Protein AF-A0AAN6GN16-F1 (afdb_monomer)

Nearest PDB structures (foldseek):
  5z33-assembly1_A  TM=4.232E-01  e=1.765E-01  Pyricularia oryzae P131
  1wzy-assembly1_A  TM=3.466E-01  e=5.378E-01  Homo sapiens
  7enc-assembly1_8  TM=4.314E-01  e=5.293E+00  Homo sapiens

pLDDT: mean 76.96, std 19.88, range [37.34, 97.12]

Structure (mmCIF, N/CA/C/O backbone):
data_AF-A0AAN6GN16-F1
#
_entry.id   AF-A0AAN6GN16-F1
#
loop_
_atom_site.group_PDB
_atom_site.id
_atom_site.type_symbol
_atom_site.label_atom_id
_atom_site.label_alt_id
_atom_site.label_comp_id
_atom_site.label_asym_id
_atom_site.label_entity_id
_atom_site.label_seq_id
_atom_site.pdbx_PDB_ins_code
_atom_site.Cartn_x
_atom_site.Cartn_y
_atom_site.Cartn_z
_atom_site.occupancy
_atom_site.B_iso_or_equiv
_atom_site.auth_seq_id
_atom_site.auth_comp_id
_atom_site.auth_asym_id
_atom_site.auth_atom_id
_atom_site.pdbx_PDB_model_num
ATOM 1 N N . MET A 1 1 ? -6.333 -16.052 1.630 1.00 47.53 1 MET A N 1
ATOM 2 C CA . MET A 1 1 ? -6.407 -15.641 0.209 1.00 47.53 1 MET A CA 1
ATOM 3 C C . MET A 1 1 ? -5.029 -15.384 -0.419 1.00 47.53 1 MET A C 1
ATOM 5 O O . MET A 1 1 ? -4.987 -15.101 -1.602 1.00 47.53 1 MET A O 1
ATOM 9 N N . GLN A 1 2 ? -3.907 -15.621 0.281 1.00 47.09 2 GLN A N 1
ATOM 10 C CA . GLN A 1 2 ? -2.564 -15.659 -0.321 1.00 47.09 2 GLN A CA 1
ATOM 11 C C . GLN A 1 2 ? -1.929 -17.050 -0.257 1.00 47.09 2 GLN A C 1
ATOM 13 O O . GLN A 1 2 ? -0.863 -17.275 0.298 1.00 47.09 2 GLN A O 1
ATOM 18 N N . THR A 1 3 ? -2.620 -18.015 -0.846 1.00 45.91 3 THR A N 1
ATOM 19 C CA . THR A 1 3 ? -1.990 -19.269 -1.282 1.00 45.91 3 THR A CA 1
ATOM 20 C C . THR A 1 3 ? -2.125 -19.463 -2.794 1.00 45.91 3 THR A C 1
ATOM 22 O O . THR A 1 3 ? -1.677 -20.473 -3.325 1.00 45.91 3 THR A O 1
ATOM 25 N N . LYS A 1 4 ? -2.715 -18.478 -3.498 1.00 53.09 4 LYS A N 1
ATOM 26 C CA . LYS A 1 4 ? -2.855 -18.399 -4.960 1.00 53.09 4 LYS A CA 1
ATOM 27 C C . LYS A 1 4 ? -2.989 -16.932 -5.401 1.00 53.09 4 LYS A C 1
ATOM 29 O O . LYS A 1 4 ? -4.113 -16.474 -5.532 1.00 53.09 4 LYS A O 1
ATOM 34 N N . GLY A 1 5 ? -1.870 -16.214 -5.534 1.00 60.88 5 GLY A N 1
ATOM 35 C CA . GLY A 1 5 ? -1.657 -14.965 -6.304 1.00 60.88 5 GLY A CA 1
ATOM 36 C C . GLY A 1 5 ? -2.834 -14.041 -6.680 1.00 60.88 5 GLY A C 1
ATOM 37 O O . GLY A 1 5 ? -2.850 -13.543 -7.799 1.00 60.88 5 GLY A O 1
ATOM 38 N N . PHE A 1 6 ? -3.823 -13.815 -5.813 1.00 73.19 6 PHE A N 1
ATOM 39 C CA . PHE A 1 6 ? -4.972 -12.969 -6.128 1.00 73.19 6 PHE A CA 1
ATOM 40 C C . PHE A 1 6 ? -4.683 -11.531 -5.696 1.00 73.19 6 PHE A C 1
ATOM 42 O O . PHE A 1 6 ? -4.527 -11.264 -4.505 1.00 73.19 6 PHE A O 1
ATOM 49 N N . ILE A 1 7 ? -4.625 -10.626 -6.670 1.00 85.81 7 ILE A N 1
ATOM 50 C CA . ILE A 1 7 ? -4.477 -9.181 -6.479 1.00 85.81 7 ILE A CA 1
ATOM 51 C C . ILE A 1 7 ? -5.831 -8.536 -6.738 1.00 85.81 7 ILE A C 1
ATOM 53 O O . ILE A 1 7 ? -6.519 -8.897 -7.692 1.00 85.81 7 ILE A O 1
ATOM 57 N N . HIS A 1 8 ? -6.219 -7.598 -5.879 1.00 90.44 8 HIS A N 1
ATOM 58 C CA . HIS A 1 8 ? -7.430 -6.814 -6.038 1.00 90.44 8 HIS A CA 1
ATOM 59 C C . HIS A 1 8 ? -7.076 -5.513 -6.777 1.00 90.44 8 HIS A C 1
ATOM 61 O O . HIS A 1 8 ? -6.600 -4.566 -6.143 1.00 90.44 8 HIS A O 1
ATOM 67 N N . PRO A 1 9 ? -7.306 -5.432 -8.103 1.00 88.56 9 PRO A N 1
ATOM 68 C CA . PRO A 1 9 ? -6.798 -4.342 -8.943 1.00 88.56 9 PRO A CA 1
ATOM 69 C C . PRO A 1 9 ? -7.393 -2.969 -8.604 1.00 88.56 9 PRO A C 1
ATOM 71 O O . PRO A 1 9 ? -6.875 -1.949 -9.047 1.00 88.56 9 PRO A O 1
ATOM 74 N N . ASP A 1 10 ? -8.491 -2.952 -7.847 1.00 89.56 10 ASP A N 1
ATOM 75 C CA . ASP A 1 10 ? -9.259 -1.755 -7.505 1.00 89.56 10 ASP A CA 1
ATOM 76 C C . ASP A 1 10 ? -9.576 -1.695 -6.005 1.00 89.56 10 ASP A C 1
ATOM 78 O O . ASP A 1 10 ? -10.714 -1.491 -5.588 1.00 89.56 10 ASP A O 1
ATOM 82 N N . LEU A 1 11 ? -8.602 -2.017 -5.148 1.00 90.44 11 LEU A N 1
ATOM 83 C CA . LEU A 1 11 ? -8.840 -1.984 -3.705 1.00 90.44 11 LEU A CA 1
ATOM 84 C C . LEU A 1 11 ? -8.978 -0.530 -3.240 1.00 90.44 11 LEU A C 1
ATOM 86 O O . LEU A 1 11 ? -8.008 0.214 -3.193 1.00 90.44 11 LEU A O 1
ATOM 90 N N . HIS A 1 12 ? -10.180 -0.121 -2.852 1.00 89.38 12 HIS A N 1
ATOM 91 C CA . HIS A 1 12 ? -10.427 1.215 -2.315 1.00 89.38 12 HIS A CA 1
ATOM 92 C C . HIS A 1 12 ? -11.590 1.207 -1.321 1.00 89.38 12 HIS A C 1
ATOM 94 O O . HIS A 1 12 ? -12.352 0.245 -1.252 1.00 89.38 12 HIS A O 1
ATOM 100 N N . SER A 1 13 ? -11.782 2.300 -0.577 1.00 87.81 13 SER A N 1
ATOM 101 C CA . SER A 1 13 ? -12.808 2.387 0.480 1.00 87.81 13 SER A CA 1
ATOM 102 C C . SER A 1 13 ? -14.243 2.069 0.020 1.00 87.81 13 SER A C 1
ATOM 104 O O . SER A 1 13 ? -14.980 1.437 0.769 1.00 87.81 13 SER A O 1
ATOM 106 N N . ASN A 1 14 ? -14.631 2.403 -1.220 1.00 89.19 14 ASN A N 1
ATOM 107 C CA . ASN A 1 14 ? -15.960 2.041 -1.751 1.00 89.19 14 ASN A CA 1
ATOM 108 C C . ASN A 1 14 ? -16.123 0.536 -2.062 1.00 89.19 14 ASN A C 1
ATOM 110 O O . ASN A 1 14 ? -17.249 0.069 -2.198 1.00 89.19 14 ASN A O 1
ATOM 114 N N . ASN A 1 15 ? -15.018 -0.215 -2.134 1.00 92.69 15 ASN A N 1
ATOM 115 C CA . ASN A 1 15 ? -14.994 -1.667 -2.342 1.00 92.69 15 ASN A CA 1
ATOM 116 C C . ASN A 1 15 ? -14.844 -2.415 -1.008 1.00 92.69 15 ASN A C 1
ATOM 118 O O . ASN A 1 15 ? -14.453 -3.582 -0.960 1.00 92.69 15 ASN A O 1
ATOM 122 N N . LEU A 1 16 ? -15.179 -1.736 0.092 1.00 92.50 16 LEU A N 1
ATOM 123 C CA . LEU A 1 16 ? -15.267 -2.302 1.424 1.00 92.50 16 LEU A CA 1
ATOM 124 C C . LEU A 1 16 ? -16.704 -2.233 1.937 1.00 92.50 16 LEU A C 1
ATOM 126 O O . LEU A 1 16 ? -17.354 -1.190 1.902 1.00 92.50 16 LEU A O 1
ATOM 130 N N . LEU A 1 17 ? -17.175 -3.343 2.493 1.00 93.12 17 LEU A N 1
ATOM 131 C CA . LEU A 1 17 ? -18.481 -3.448 3.122 1.00 93.12 17 LEU A CA 1
ATOM 132 C C . LEU A 1 17 ? -18.327 -3.807 4.601 1.00 93.12 17 LEU A C 1
ATOM 134 O O . LEU A 1 17 ? -17.798 -4.865 4.947 1.00 93.12 17 LEU A O 1
ATOM 138 N N . PHE A 1 18 ? -18.844 -2.950 5.480 1.00 91.62 18 PHE A N 1
ATOM 139 C CA . PHE A 1 18 ? -18.989 -3.275 6.896 1.00 91.62 18 PHE A CA 1
ATOM 140 C C . PHE A 1 18 ? -20.229 -4.144 7.100 1.00 91.62 18 PHE A C 1
ATOM 142 O O . PHE A 1 18 ? -21.363 -3.694 6.937 1.00 91.62 18 PHE A O 1
ATOM 149 N N . VAL A 1 19 ? -20.011 -5.396 7.486 1.00 93.50 19 VAL A N 1
ATOM 150 C CA . VAL A 1 19 ? -21.070 -6.363 7.773 1.00 93.50 19 VAL A CA 1
ATOM 151 C C . VAL A 1 19 ? -21.136 -6.601 9.273 1.00 93.50 19 VAL A C 1
ATOM 153 O O . VAL A 1 19 ? -20.122 -6.823 9.941 1.00 93.50 19 VAL A O 1
ATOM 156 N N . ARG A 1 20 ? -22.353 -6.587 9.815 1.00 91.75 20 ARG A N 1
ATOM 157 C CA . ARG A 1 20 ? -22.616 -6.956 11.203 1.00 91.75 20 ARG A CA 1
ATOM 158 C C . ARG A 1 20 ? -23.290 -8.318 11.252 1.00 91.75 20 ARG A C 1
ATOM 160 O O . ARG A 1 20 ? -24.356 -8.504 10.678 1.00 91.75 20 ARG A O 1
ATOM 167 N N . ASP A 1 21 ? -22.675 -9.237 11.983 1.00 88.50 21 ASP A N 1
ATOM 168 C CA . ASP A 1 21 ? -23.178 -10.585 12.233 1.00 88.50 21 ASP A CA 1
ATOM 169 C C . ASP A 1 21 ? -23.285 -10.783 13.753 1.00 88.50 21 ASP A C 1
ATOM 171 O O . ASP A 1 21 ? -22.314 -11.093 14.454 1.00 88.50 21 ASP A O 1
ATOM 175 N N . GLY A 1 22 ? -24.457 -10.440 14.296 1.00 90.12 22 GLY A N 1
ATOM 176 C CA . GLY A 1 22 ? -24.699 -10.356 15.736 1.00 90.12 22 GLY A CA 1
ATOM 177 C C . GLY A 1 22 ? -23.826 -9.297 16.429 1.00 90.12 22 GLY A C 1
ATOM 178 O O . GLY A 1 22 ? -23.969 -8.089 16.195 1.00 90.12 22 GLY A O 1
ATOM 179 N N . LYS A 1 23 ? -22.934 -9.753 17.321 1.00 88.56 23 LYS A N 1
ATOM 180 C CA . LYS A 1 23 ? -21.934 -8.908 18.005 1.00 88.56 23 LYS A CA 1
ATOM 181 C C . LYS A 1 23 ? -20.646 -8.725 17.195 1.00 88.56 23 LYS A C 1
ATOM 183 O O . LYS A 1 23 ? -19.867 -7.832 17.509 1.00 88.56 23 LYS A O 1
ATOM 188 N N . LYS A 1 24 ? -20.416 -9.538 16.160 1.00 86.19 24 LYS A N 1
ATOM 189 C CA . LYS A 1 24 ? -19.201 -9.467 15.346 1.00 86.19 24 LYS A CA 1
ATOM 190 C C . LYS A 1 24 ? -19.357 -8.384 14.282 1.00 86.19 24 LYS A C 1
ATOM 192 O O . LYS A 1 24 ? -20.362 -8.344 13.570 1.00 86.19 24 LYS A O 1
ATOM 197 N N . ARG A 1 25 ? -18.352 -7.520 14.165 1.00 88.88 25 ARG A N 1
ATOM 198 C CA . ARG A 1 25 ? -18.195 -6.582 13.048 1.00 88.88 25 ARG A CA 1
ATOM 199 C C . ARG A 1 25 ? -17.154 -7.168 12.103 1.00 88.88 25 ARG A C 1
ATOM 201 O O . ARG A 1 25 ? -16.123 -7.649 12.562 1.00 88.88 25 ARG A O 1
ATOM 208 N N . ARG A 1 26 ? -17.447 -7.188 10.807 1.00 90.75 26 ARG A N 1
ATOM 209 C CA . ARG A 1 26 ? -16.546 -7.689 9.767 1.00 90.75 26 ARG A CA 1
ATOM 210 C C . ARG A 1 26 ? -16.403 -6.635 8.685 1.00 90.75 26 ARG A C 1
ATOM 212 O O . ARG A 1 26 ? -17.383 -5.985 8.331 1.00 90.75 26 ARG A O 1
ATOM 219 N N . LEU A 1 27 ? -15.197 -6.514 8.153 1.00 90.81 27 LEU A N 1
ATOM 220 C CA . LEU A 1 27 ? -14.927 -5.771 6.934 1.00 90.81 27 LEU A CA 1
ATOM 221 C C . LEU A 1 27 ? -14.785 -6.784 5.797 1.00 90.81 27 LEU A C 1
ATOM 223 O O . LEU A 1 27 ? -14.012 -7.735 5.917 1.00 90.81 27 LEU A O 1
ATOM 227 N N . VAL A 1 28 ? -15.568 -6.626 4.736 1.00 93.12 28 VAL A N 1
ATOM 228 C CA . VAL A 1 28 ? -15.589 -7.532 3.583 1.00 93.12 28 VAL A CA 1
ATOM 229 C C . VAL A 1 28 ? -15.150 -6.760 2.348 1.00 93.12 28 VAL A C 1
ATOM 231 O O . VAL A 1 28 ? -15.698 -5.699 2.068 1.00 93.12 28 VAL A O 1
ATOM 234 N N . ILE A 1 29 ? -14.177 -7.298 1.614 1.00 92.50 29 ILE A N 1
ATOM 235 C CA . ILE A 1 29 ? -13.773 -6.765 0.309 1.00 92.50 29 ILE A CA 1
ATOM 236 C C . ILE A 1 29 ? -14.784 -7.253 -0.733 1.00 92.50 29 ILE A C 1
ATOM 238 O O . ILE A 1 29 ? -15.097 -8.446 -0.783 1.00 92.50 29 ILE A O 1
ATOM 242 N N . ILE A 1 30 ? -15.312 -6.331 -1.532 1.00 94.06 30 ILE A N 1
ATOM 243 C CA . ILE A 1 30 ? -16.282 -6.586 -2.604 1.00 94.06 30 ILE A CA 1
ATOM 244 C C . ILE A 1 30 ? -15.724 -6.107 -3.948 1.00 94.06 30 ILE A C 1
ATOM 246 O O . ILE A 1 30 ? -14.681 -5.472 -3.983 1.00 94.06 30 ILE A O 1
ATOM 250 N N . ASP A 1 31 ? -16.433 -6.408 -5.037 1.00 91.19 31 ASP A N 1
ATOM 251 C CA . ASP A 1 31 ? -16.042 -6.024 -6.403 1.00 91.19 31 ASP A CA 1
ATOM 252 C C . ASP A 1 31 ? -14.664 -6.554 -6.838 1.00 91.19 31 ASP A C 1
ATOM 254 O O . ASP A 1 31 ? -13.803 -5.860 -7.369 1.00 91.19 31 ASP A O 1
ATOM 258 N N . ALA A 1 32 ? -14.475 -7.858 -6.638 1.00 87.31 32 ALA A N 1
ATOM 259 C CA . ALA A 1 32 ? -13.275 -8.585 -7.039 1.00 87.31 32 ALA A CA 1
ATOM 260 C C . ALA A 1 32 ? -13.243 -8.910 -8.552 1.00 87.31 32 ALA A C 1
ATOM 262 O O . ALA A 1 32 ? -12.636 -9.905 -8.962 1.00 87.31 32 ALA A O 1
ATOM 263 N N . ALA A 1 33 ? -13.953 -8.134 -9.380 1.00 84.25 33 ALA A N 1
ATOM 264 C CA . ALA A 1 33 ? -13.984 -8.340 -10.821 1.00 84.25 33 ALA A CA 1
ATOM 265 C C . ALA A 1 33 ? -12.588 -8.069 -11.417 1.00 84.25 33 ALA A C 1
ATOM 267 O O . ALA A 1 33 ? -11.956 -7.066 -11.075 1.00 84.25 33 ALA A O 1
ATOM 268 N N . PRO A 1 34 ? -12.079 -8.931 -12.317 1.00 74.94 34 PRO A N 1
ATOM 269 C CA . PRO A 1 34 ? -10.819 -8.662 -12.991 1.00 74.94 34 PRO A CA 1
ATOM 270 C C . PRO A 1 34 ? -10.921 -7.359 -13.788 1.00 74.94 34 PRO A C 1
ATOM 272 O O . PRO A 1 34 ? -11.820 -7.205 -14.615 1.00 74.94 34 PRO A O 1
ATOM 275 N N . ARG A 1 35 ? -9.977 -6.441 -13.578 1.00 77.12 35 ARG A N 1
ATOM 276 C CA . ARG A 1 35 ? -9.703 -5.363 -14.530 1.00 77.12 35 ARG A CA 1
ATOM 277 C C . ARG A 1 35 ? -8.613 -5.832 -15.482 1.00 77.12 35 ARG A C 1
ATOM 279 O O . ARG A 1 35 ? -7.666 -6.488 -15.052 1.00 77.12 35 ARG A O 1
ATOM 286 N N . GLU A 1 36 ? -8.760 -5.529 -16.768 1.00 78.06 36 GLU A N 1
ATOM 287 C CA . GLU A 1 36 ? -7.798 -5.897 -17.814 1.00 78.06 36 GLU A CA 1
ATOM 288 C C . GLU A 1 36 ? -6.456 -5.179 -17.592 1.00 78.06 36 GLU A C 1
ATOM 290 O O . GLU A 1 36 ? -6.222 -4.096 -18.119 1.00 78.06 36 GLU A O 1
ATOM 295 N N . GLY A 1 37 ? -5.597 -5.731 -16.732 1.00 70.69 37 GLY A N 1
ATOM 296 C CA . GLY A 1 37 ? -4.244 -5.230 -16.455 1.00 70.69 37 GLY A CA 1
ATOM 297 C C . GLY A 1 37 ? -4.148 -3.925 -15.669 1.00 70.69 37 GLY A C 1
ATOM 298 O O . GLY A 1 37 ? -3.079 -3.620 -15.138 1.00 70.69 37 GLY A O 1
ATOM 299 N N . ALA A 1 38 ? -5.244 -3.170 -15.582 1.00 82.50 38 ALA A N 1
ATOM 300 C CA . ALA A 1 38 ? -5.282 -1.878 -14.924 1.00 82.50 38 ALA A CA 1
ATOM 301 C C . ALA A 1 38 ? -5.277 -2.022 -13.399 1.00 82.50 38 ALA A C 1
ATOM 303 O O . ALA A 1 38 ? -6.148 -2.673 -12.821 1.00 82.50 38 ALA A O 1
ATOM 304 N N . TYR A 1 39 ? -4.317 -1.361 -12.761 1.00 86.62 39 TYR A N 1
ATOM 305 C CA . TYR A 1 39 ? -4.251 -1.167 -11.318 1.00 86.62 39 TYR A CA 1
ATOM 306 C C . TYR A 1 39 ? -4.686 0.255 -10.989 1.00 86.62 39 TYR A C 1
ATOM 308 O O . TYR A 1 39 ? -4.114 1.188 -11.539 1.00 86.62 39 TYR A O 1
ATOM 316 N N . SER A 1 40 ? -5.617 0.436 -10.054 1.00 83.25 40 SER A N 1
ATOM 317 C CA . SER A 1 40 ? -6.037 1.760 -9.604 1.00 83.25 40 SER A CA 1
ATOM 318 C C . SER A 1 40 ? -5.961 1.894 -8.089 1.00 83.25 40 SER A C 1
ATOM 320 O O . SER A 1 40 ? -6.468 1.055 -7.347 1.00 83.25 40 SER A O 1
ATOM 322 N N . ASN A 1 41 ? -5.378 3.001 -7.630 1.00 82.81 41 ASN A N 1
ATOM 323 C CA . ASN A 1 41 ? -5.470 3.444 -6.244 1.00 82.81 41 ASN A CA 1
ATOM 324 C C . ASN A 1 41 ? -6.442 4.626 -6.146 1.00 82.81 41 ASN A C 1
ATOM 326 O O . ASN A 1 41 ? -6.037 5.741 -5.850 1.00 82.81 41 ASN A O 1
ATOM 330 N N . VAL A 1 42 ? -7.737 4.407 -6.394 1.00 80.12 42 VAL A N 1
ATOM 331 C CA . VAL A 1 42 ? -8.757 5.484 -6.395 1.00 80.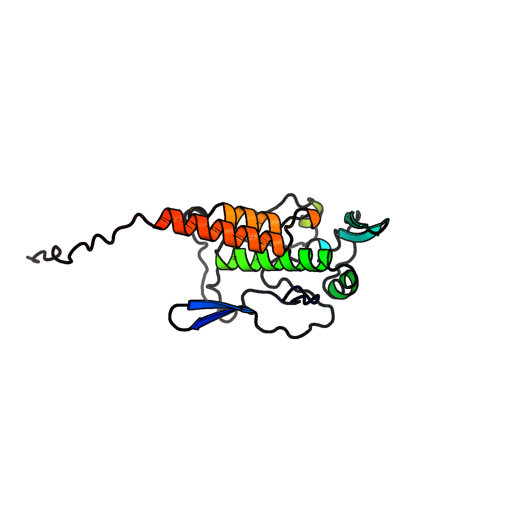12 42 VAL A CA 1
ATOM 332 C C . VAL A 1 42 ? -8.783 6.284 -5.080 1.00 80.12 42 VAL A C 1
ATOM 334 O O . VAL A 1 42 ? -9.193 7.442 -5.057 1.00 80.12 42 VAL A O 1
ATOM 337 N N . SER A 1 43 ? -8.358 5.678 -3.965 1.00 71.69 43 SER A N 1
ATOM 338 C CA . SER A 1 43 ? -8.302 6.342 -2.653 1.00 71.69 43 SER A CA 1
ATOM 339 C C . SER A 1 43 ? -7.014 7.134 -2.392 1.00 71.69 43 SER A C 1
ATOM 341 O O . SER A 1 43 ? -6.915 7.736 -1.324 1.00 71.69 43 SER A O 1
ATOM 343 N N . GLY A 1 44 ? -6.054 7.158 -3.321 1.00 83.12 44 GLY A N 1
ATOM 344 C CA . GLY A 1 44 ? -4.751 7.789 -3.127 1.00 83.12 44 GLY A CA 1
ATOM 345 C C . GLY A 1 44 ? -4.017 8.120 -4.437 1.00 83.12 44 GLY A C 1
ATOM 346 O O . GLY A 1 44 ? -4.621 8.155 -5.505 1.00 83.12 44 GLY A O 1
ATOM 347 N N . PRO A 1 45 ? -2.710 8.416 -4.370 1.00 86.00 45 PRO A N 1
ATOM 348 C CA . PRO A 1 45 ? -1.874 8.629 -5.540 1.00 86.00 45 PRO A CA 1
ATOM 349 C C . PRO A 1 45 ? -1.553 7.316 -6.257 1.00 86.00 45 PRO A C 1
ATOM 351 O O . PRO A 1 45 ? -1.633 6.227 -5.678 1.00 86.00 45 PRO A O 1
ATOM 354 N N . ASP A 1 46 ? -1.093 7.442 -7.501 1.00 86.69 46 ASP A N 1
ATOM 355 C CA . ASP A 1 46 ? -0.391 6.361 -8.189 1.00 86.69 46 ASP A CA 1
ATOM 356 C C . ASP A 1 46 ? 0.789 5.875 -7.329 1.00 86.69 46 ASP A C 1
ATOM 358 O O . ASP A 1 46 ? 1.475 6.667 -6.673 1.00 86.69 46 ASP A O 1
ATOM 362 N N . SER A 1 47 ? 1.043 4.565 -7.331 1.00 90.69 47 SER A N 1
ATOM 363 C CA . SER A 1 47 ? 2.217 4.036 -6.645 1.00 90.69 47 SER A CA 1
ATOM 364 C C . SER A 1 47 ? 3.496 4.465 -7.385 1.00 90.69 47 SER A C 1
ATOM 366 O O . SER A 1 47 ? 3.469 4.732 -8.593 1.00 90.69 47 SER A O 1
ATOM 368 N N . PRO A 1 48 ? 4.652 4.507 -6.709 1.00 90.81 48 PRO A N 1
ATOM 369 C CA . PRO A 1 48 ? 5.940 4.742 -7.361 1.00 90.81 48 PRO A CA 1
ATOM 370 C C . PRO A 1 48 ? 6.206 3.807 -8.559 1.00 90.81 48 PRO A C 1
ATOM 372 O O . PRO A 1 48 ? 6.757 4.227 -9.579 1.00 90.81 48 PRO A O 1
ATOM 375 N N . GLU A 1 49 ? 5.784 2.546 -8.470 1.00 92.81 49 GLU A N 1
ATOM 376 C CA . GLU A 1 49 ? 5.914 1.536 -9.525 1.00 92.81 49 GLU A CA 1
ATOM 377 C C . GLU A 1 49 ? 4.999 1.814 -10.718 1.00 92.81 49 GLU A C 1
ATOM 379 O O . GLU A 1 49 ? 5.464 1.775 -11.860 1.00 92.81 49 GLU A O 1
ATOM 384 N N . THR A 1 50 ? 3.724 2.142 -10.477 1.00 91.38 50 THR A N 1
ATOM 385 C CA . THR A 1 50 ? 2.789 2.502 -11.557 1.00 91.38 50 THR A CA 1
ATOM 386 C C . THR A 1 50 ? 3.190 3.810 -12.213 1.00 91.38 50 THR A C 1
ATOM 388 O O . THR A 1 50 ? 3.059 3.966 -13.422 1.00 91.38 50 THR A O 1
ATOM 391 N N . SER A 1 51 ? 3.765 4.727 -11.443 1.00 89.31 51 SER A N 1
ATOM 392 C CA . SER A 1 51 ? 4.333 5.964 -11.955 1.00 89.31 51 SER A CA 1
ATOM 393 C C . SER A 1 51 ? 5.614 5.742 -12.765 1.00 89.31 51 SER A C 1
ATOM 395 O O . SER A 1 51 ? 5.994 6.638 -13.506 1.00 89.31 51 SER A O 1
ATOM 397 N N . GLY A 1 52 ? 6.257 4.573 -12.704 1.00 88.88 52 GLY A N 1
ATOM 398 C CA . GLY A 1 52 ? 7.450 4.263 -13.500 1.00 88.88 52 GLY A CA 1
ATOM 399 C C . GLY A 1 52 ? 8.781 4.656 -12.847 1.00 88.88 52 GLY A C 1
ATOM 400 O O . GLY A 1 52 ? 9.802 4.682 -13.539 1.00 88.88 52 GLY A O 1
ATOM 401 N N . HIS A 1 53 ? 8.802 4.937 -11.538 1.00 89.25 53 HIS A N 1
ATOM 402 C CA . HIS A 1 53 ? 10.040 5.205 -10.787 1.00 89.25 53 HIS A CA 1
ATOM 403 C C . HIS A 1 53 ? 10.849 3.939 -10.508 1.00 89.25 53 HIS A C 1
ATOM 405 O O . HIS A 1 53 ? 12.067 4.011 -10.351 1.00 89.25 53 HIS A O 1
ATOM 411 N N . TRP A 1 54 ? 10.185 2.784 -10.480 1.00 93.44 54 TRP A N 1
ATOM 412 C CA . TRP A 1 54 ? 10.809 1.507 -10.164 1.00 93.44 54 TRP A CA 1
ATOM 413 C C . TRP A 1 54 ? 10.680 0.511 -11.310 1.00 93.44 54 TRP A C 1
ATOM 415 O O . TRP A 1 54 ? 9.634 0.378 -11.954 1.00 93.44 54 TRP A O 1
ATOM 425 N N . GLN A 1 55 ? 11.768 -0.217 -11.540 1.00 92.19 55 GLN A N 1
ATOM 426 C CA . GLN A 1 55 ? 11.803 -1.422 -12.348 1.00 92.19 55 GLN A CA 1
ATOM 427 C C . GLN A 1 55 ? 11.995 -2.630 -11.443 1.00 92.19 55 GLN A C 1
ATOM 429 O O . GLN A 1 55 ? 12.803 -2.589 -10.517 1.00 92.19 55 GLN A O 1
ATOM 434 N N . VAL A 1 56 ? 11.272 -3.696 -11.767 1.00 92.81 56 VAL A N 1
ATOM 435 C CA . VAL A 1 56 ? 11.372 -4.994 -11.109 1.00 92.81 56 VAL A CA 1
ATOM 436 C C . VAL A 1 56 ? 11.917 -5.990 -12.124 1.00 92.81 56 VAL A C 1
ATOM 438 O O . VAL A 1 56 ? 11.485 -5.985 -13.279 1.00 92.81 56 VAL A O 1
ATOM 441 N N . ALA A 1 57 ? 12.890 -6.794 -11.712 1.00 93.06 57 ALA A N 1
ATOM 442 C CA . ALA A 1 57 ? 13.463 -7.871 -12.510 1.00 93.06 57 ALA A CA 1
ATOM 443 C C . ALA A 1 57 ? 14.034 -8.963 -11.597 1.00 93.06 57 ALA A C 1
ATOM 445 O O . ALA A 1 57 ? 14.355 -8.696 -10.441 1.00 93.06 57 ALA A O 1
ATOM 446 N N . TYR A 1 58 ? 14.218 -10.173 -12.125 1.00 91.25 58 TYR A N 1
ATOM 447 C CA . TYR A 1 58 ? 15.058 -11.180 -11.479 1.00 91.25 58 TYR A CA 1
ATOM 448 C C . TYR A 1 58 ? 16.513 -10.972 -11.905 1.00 91.25 58 TYR A C 1
ATOM 450 O O . TYR A 1 58 ? 16.813 -10.923 -13.098 1.00 91.25 58 TYR A O 1
ATOM 458 N N . VAL A 1 59 ? 17.411 -10.855 -10.931 1.00 91.31 59 VAL A N 1
ATOM 459 C CA . VAL A 1 59 ? 18.865 -10.833 -11.127 1.00 91.31 59 VAL A CA 1
ATOM 460 C C . VAL A 1 59 ? 19.435 -11.948 -10.264 1.00 91.31 59 VAL A C 1
ATOM 462 O O . VAL A 1 59 ? 19.231 -11.942 -9.053 1.00 91.31 59 VAL A O 1
ATOM 465 N N . ASP A 1 60 ? 20.087 -12.927 -10.891 1.00 91.50 60 ASP A N 1
ATOM 466 C CA . ASP A 1 60 ? 20.643 -14.104 -10.209 1.00 91.50 60 ASP A CA 1
ATOM 467 C C . ASP A 1 60 ? 19.618 -14.800 -9.293 1.00 91.50 60 ASP A C 1
ATOM 469 O O . ASP A 1 60 ? 19.863 -15.001 -8.107 1.00 91.50 60 ASP A O 1
ATOM 473 N N . GLU A 1 61 ? 18.428 -15.097 -9.836 1.00 90.25 61 GLU A N 1
ATOM 474 C CA . GLU A 1 61 ? 17.285 -15.723 -9.133 1.00 90.25 61 GLU A CA 1
ATOM 475 C C . GLU A 1 61 ? 16.683 -14.899 -7.979 1.00 90.25 61 GLU A C 1
ATOM 477 O O . GLU A 1 61 ? 15.707 -15.317 -7.357 1.00 90.25 61 GLU A O 1
ATOM 482 N N . ASN A 1 62 ? 17.194 -13.694 -7.726 1.00 90.31 62 ASN A N 1
ATOM 483 C CA . ASN A 1 62 ? 16.708 -12.809 -6.679 1.00 90.31 62 ASN A CA 1
ATOM 484 C C . ASN A 1 62 ? 15.877 -11.668 -7.261 1.00 90.31 62 ASN A C 1
ATOM 486 O O . ASN A 1 62 ? 16.203 -11.099 -8.306 1.00 90.31 62 ASN A O 1
ATOM 490 N N . LEU A 1 63 ? 14.794 -11.320 -6.566 1.00 91.94 63 LEU A N 1
ATOM 491 C CA . LEU A 1 63 ? 13.976 -10.170 -6.922 1.00 91.94 63 LEU A CA 1
ATOM 492 C C . LEU A 1 63 ? 14.782 -8.886 -6.710 1.00 91.94 63 LEU A C 1
ATOM 494 O O . LEU A 1 63 ? 15.228 -8.591 -5.602 1.00 91.94 63 LEU A O 1
ATOM 498 N N . SER A 1 64 ? 14.950 -8.111 -7.773 1.00 94.12 64 SER A N 1
ATOM 499 C CA . SER A 1 64 ? 15.707 -6.868 -7.768 1.00 94.12 64 SER A CA 1
ATOM 500 C C . SER A 1 64 ? 14.806 -5.685 -8.098 1.00 94.12 64 SER A C 1
ATOM 502 O O . SER A 1 64 ? 14.012 -5.730 -9.042 1.00 94.12 64 SER A O 1
ATOM 504 N N . TYR A 1 65 ? 14.966 -4.617 -7.318 1.00 93.94 65 TYR A N 1
ATOM 505 C CA . TYR A 1 65 ? 14.341 -3.319 -7.544 1.00 93.94 65 TYR A CA 1
ATOM 506 C C . TYR A 1 65 ? 15.422 -2.318 -7.924 1.00 93.94 65 TYR A C 1
ATOM 508 O O . TYR A 1 65 ? 16.365 -2.094 -7.161 1.00 93.94 65 TYR A O 1
ATOM 516 N N . SER A 1 66 ? 15.267 -1.678 -9.077 1.00 90.81 66 SER A N 1
ATOM 517 C CA . SER A 1 66 ? 16.148 -0.597 -9.514 1.00 90.81 66 SER A CA 1
ATOM 518 C C . SER A 1 66 ? 15.342 0.657 -9.808 1.00 90.81 66 SER A C 1
ATOM 520 O O . SER A 1 66 ? 14.301 0.591 -10.469 1.00 90.81 66 SER A O 1
ATOM 522 N N . THR A 1 67 ? 15.838 1.803 -9.355 1.00 86.62 67 THR A N 1
ATOM 523 C CA . THR A 1 67 ? 15.266 3.096 -9.722 1.00 86.62 67 THR A CA 1
ATOM 524 C C . THR A 1 67 ? 15.517 3.375 -11.202 1.00 86.62 67 THR A C 1
ATOM 526 O O . THR A 1 67 ? 16.584 3.072 -11.740 1.00 86.62 67 THR A O 1
ATOM 529 N N . LYS A 1 68 ? 14.526 3.950 -11.885 1.00 74.31 68 LYS A N 1
ATOM 530 C CA . LYS A 1 68 ? 14.695 4.465 -13.245 1.00 74.31 68 LYS A CA 1
ATOM 531 C C . LYS A 1 68 ? 14.966 5.960 -13.189 1.00 74.31 68 LYS A C 1
ATOM 533 O O . LYS A 1 68 ? 14.106 6.728 -12.766 1.00 74.31 68 LYS A O 1
ATOM 538 N N . ILE A 1 69 ? 16.158 6.352 -13.635 1.00 71.81 69 ILE A N 1
ATOM 539 C CA . ILE A 1 69 ? 16.526 7.750 -13.867 1.00 71.81 69 ILE A CA 1
ATOM 540 C C . ILE A 1 69 ? 17.006 7.862 -15.325 1.00 71.81 69 ILE A C 1
ATOM 542 O O . ILE A 1 69 ? 18.027 7.257 -15.662 1.00 71.81 69 ILE A O 1
ATOM 546 N N . PRO A 1 70 ? 16.296 8.597 -16.202 1.00 75.38 70 PRO A N 1
ATOM 547 C CA . PRO A 1 70 ? 15.033 9.294 -15.943 1.00 75.38 70 PRO A CA 1
ATOM 548 C C . PRO A 1 70 ? 13.865 8.324 -15.686 1.00 75.38 70 PRO A C 1
ATOM 550 O O . PRO A 1 70 ? 13.943 7.134 -16.003 1.00 75.38 70 PRO A O 1
ATOM 553 N N . ARG A 1 71 ? 12.779 8.855 -15.112 1.00 75.00 71 ARG A N 1
ATOM 554 C CA . ARG A 1 71 ? 11.518 8.143 -14.860 1.00 75.00 71 ARG A CA 1
ATOM 555 C C . ARG A 1 71 ? 11.033 7.412 -16.123 1.00 75.00 71 ARG A C 1
ATOM 557 O O . ARG A 1 71 ? 11.098 7.947 -17.229 1.00 75.00 71 ARG A O 1
ATOM 564 N N . GLY A 1 72 ? 10.539 6.183 -15.957 1.00 80.69 72 GLY A N 1
ATOM 565 C CA . GLY A 1 72 ? 9.907 5.423 -17.038 1.00 80.69 72 GLY A CA 1
ATOM 566 C C . GLY A 1 72 ? 8.500 5.931 -17.401 1.00 80.69 72 GLY A C 1
ATOM 567 O O . GLY A 1 72 ? 7.956 6.795 -16.716 1.00 80.69 72 GLY A O 1
ATOM 568 N N . PRO A 1 73 ? 7.867 5.384 -18.455 1.00 86.44 73 PRO A N 1
ATOM 569 C CA . PRO A 1 73 ? 6.472 5.697 -18.767 1.00 86.44 73 PRO A CA 1
ATOM 570 C C . PRO A 1 73 ? 5.538 5.284 -17.618 1.00 86.44 73 PRO A C 1
ATOM 572 O O . PRO A 1 73 ? 5.849 4.350 -16.878 1.00 86.44 73 PRO A O 1
ATOM 575 N N . ASN A 1 74 ? 4.378 5.942 -17.500 1.00 86.38 74 ASN A N 1
ATOM 576 C CA . ASN A 1 74 ? 3.315 5.502 -16.591 1.00 86.38 74 ASN A CA 1
ATOM 577 C C . ASN A 1 74 ? 2.825 4.101 -17.015 1.00 86.38 74 ASN A C 1
ATOM 579 O O . ASN A 1 74 ? 2.564 3.848 -18.192 1.00 86.38 74 ASN A O 1
ATOM 583 N N . ARG A 1 75 ? 2.730 3.189 -16.046 1.00 89.12 75 ARG A N 1
ATOM 584 C CA . ARG A 1 75 ? 2.429 1.761 -16.210 1.00 89.12 75 ARG A CA 1
ATOM 585 C C . ARG A 1 75 ? 1.069 1.368 -15.634 1.00 89.12 75 ARG A C 1
ATOM 587 O O . ARG A 1 75 ? 0.792 0.179 -15.565 1.00 89.12 75 ARG A O 1
ATOM 594 N N . HIS A 1 76 ? 0.215 2.308 -15.228 1.00 87.06 76 HIS A N 1
ATOM 595 C CA . HIS A 1 76 ? -1.078 2.045 -14.574 1.00 87.06 76 HIS A CA 1
ATOM 596 C C . HIS A 1 76 ? -1.914 0.959 -15.281 1.00 87.06 76 HIS A C 1
ATOM 598 O O . HIS A 1 76 ? -2.487 0.096 -14.621 1.00 87.06 76 HIS A O 1
ATOM 604 N N . PHE A 1 77 ? -1.939 0.949 -16.620 1.00 87.88 77 PHE A N 1
ATOM 605 C CA . PHE A 1 77 ? -2.712 -0.012 -17.425 1.00 87.88 77 PHE A CA 1
ATOM 606 C C . PHE A 1 77 ? -2.032 -1.370 -17.661 1.00 87.88 77 PHE A C 1
ATOM 608 O O . PHE A 1 77 ? -2.665 -2.289 -18.178 1.00 87.88 77 PHE A O 1
ATOM 615 N N . HIS A 1 78 ? -0.749 -1.506 -17.325 1.00 89.38 78 HIS A N 1
ATOM 616 C CA . HIS A 1 78 ? 0.052 -2.687 -17.663 1.00 89.38 78 HIS A CA 1
ATOM 617 C C . HIS A 1 78 ? 0.801 -3.286 -16.471 1.00 89.38 78 HIS A C 1
ATOM 619 O O . HIS A 1 78 ? 1.291 -4.407 -16.572 1.00 89.38 78 HIS A O 1
ATOM 625 N N . ILE A 1 79 ? 0.860 -2.592 -15.330 1.00 92.19 79 ILE A N 1
ATOM 626 C CA . ILE A 1 79 ? 1.703 -2.978 -14.197 1.00 92.19 79 ILE A CA 1
ATOM 627 C C . ILE A 1 79 ? 1.369 -4.374 -13.663 1.00 92.19 79 ILE A C 1
ATOM 629 O O . ILE A 1 79 ? 2.270 -5.093 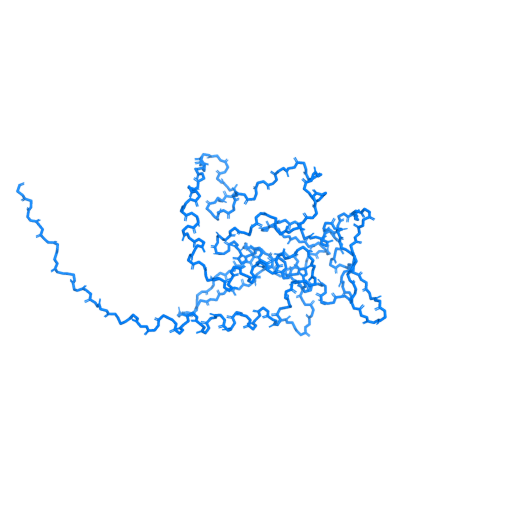-13.246 1.00 92.19 79 ILE A O 1
ATOM 633 N N . LEU A 1 80 ? 0.101 -4.796 -13.709 1.00 92.06 80 LEU A N 1
ATOM 634 C CA . LEU A 1 80 ? -0.286 -6.127 -13.240 1.00 92.06 80 LEU A CA 1
ATOM 635 C C . LEU A 1 80 ? 0.231 -7.233 -14.163 1.00 92.06 80 LEU A C 1
ATOM 637 O O . LEU A 1 80 ? 0.625 -8.288 -13.676 1.00 92.06 80 LEU A O 1
ATOM 641 N N . TYR A 1 81 ? 0.271 -6.987 -15.476 1.00 91.56 81 TYR A N 1
ATOM 642 C CA . TYR A 1 81 ? 0.894 -7.907 -16.429 1.00 91.56 81 TYR A CA 1
ATOM 643 C C . TYR A 1 81 ? 2.410 -7.910 -16.272 1.00 91.56 81 TYR A C 1
ATOM 645 O O . TYR A 1 81 ? 3.030 -8.966 -16.236 1.00 91.56 81 TYR A O 1
ATOM 653 N N . ASP A 1 82 ? 2.993 -6.726 -16.115 1.00 90.94 82 ASP A N 1
ATOM 654 C CA . ASP A 1 82 ? 4.430 -6.553 -15.956 1.00 90.94 82 ASP A CA 1
ATOM 655 C C . ASP A 1 82 ? 4.981 -7.228 -14.694 1.00 90.94 82 ASP A C 1
ATOM 657 O O . ASP A 1 82 ? 6.133 -7.662 -14.671 1.00 90.94 82 ASP A O 1
ATOM 661 N N . LEU A 1 83 ? 4.174 -7.273 -13.633 1.00 92.25 83 LEU A N 1
ATOM 662 C CA . LEU A 1 83 ? 4.534 -7.864 -12.350 1.00 92.25 83 LEU A CA 1
ATOM 663 C C . LEU A 1 83 ? 4.004 -9.298 -12.175 1.00 92.25 83 LEU A C 1
ATOM 665 O O . LEU A 1 83 ? 4.221 -9.884 -11.119 1.00 92.25 83 LEU A O 1
ATOM 669 N N . ALA A 1 84 ? 3.341 -9.884 -13.181 1.00 91.12 84 ALA A N 1
ATOM 670 C CA . ALA A 1 84 ? 2.684 -11.193 -13.074 1.00 91.12 84 ALA A CA 1
ATOM 671 C C . ALA A 1 84 ? 3.629 -12.318 -12.616 1.00 91.12 84 ALA A C 1
ATOM 673 O O . ALA A 1 84 ? 3.227 -13.184 -11.838 1.00 91.12 84 ALA A O 1
ATOM 674 N N . ASP A 1 85 ? 4.893 -12.259 -13.041 1.00 91.56 85 ASP A N 1
ATOM 675 C CA . ASP A 1 85 ? 5.931 -13.233 -12.683 1.00 91.56 85 ASP A CA 1
ATOM 676 C C . ASP A 1 85 ? 6.642 -12.912 -11.352 1.00 91.56 85 ASP A C 1
ATOM 678 O O . ASP A 1 85 ? 7.515 -13.657 -10.914 1.00 91.56 85 ASP A O 1
ATOM 682 N N . TYR A 1 86 ? 6.269 -11.814 -10.686 1.00 93.00 86 TYR A N 1
ATOM 683 C CA . TYR A 1 86 ? 6.927 -11.275 -9.495 1.00 93.00 86 TYR A CA 1
ATOM 684 C C . TYR A 1 86 ? 5.921 -11.147 -8.335 1.00 93.00 86 TYR A C 1
ATOM 686 O O . TYR A 1 86 ? 5.496 -10.038 -7.992 1.00 93.00 86 TYR A O 1
ATOM 694 N N . PRO A 1 87 ? 5.519 -12.261 -7.695 1.00 92.31 87 PRO A N 1
ATOM 695 C CA . PRO A 1 87 ? 4.435 -12.268 -6.709 1.00 92.31 87 PRO A CA 1
ATOM 696 C C . PRO A 1 87 ? 4.689 -11.339 -5.516 1.00 92.31 87 PRO A C 1
ATOM 698 O O . PRO A 1 87 ? 3.769 -10.671 -5.053 1.00 92.31 87 PRO A O 1
ATOM 701 N N . GLU A 1 88 ? 5.935 -11.238 -5.055 1.00 93.44 88 GLU A N 1
ATOM 702 C CA . GLU A 1 88 ? 6.303 -10.324 -3.970 1.00 93.44 88 GLU A CA 1
ATOM 703 C C . GLU A 1 88 ? 6.179 -8.846 -4.389 1.00 93.44 88 GLU A C 1
ATOM 705 O O . GLU A 1 88 ? 5.768 -8.002 -3.594 1.00 93.44 88 GLU A O 1
ATOM 710 N N . ALA A 1 89 ? 6.479 -8.512 -5.648 1.00 94.69 89 ALA A N 1
ATOM 711 C CA . ALA A 1 89 ? 6.309 -7.151 -6.154 1.00 94.69 89 ALA A CA 1
ATOM 712 C C . ALA A 1 89 ? 4.830 -6.781 -6.308 1.00 94.69 89 ALA A C 1
ATOM 714 O O . ALA A 1 89 ? 4.429 -5.676 -5.943 1.00 94.69 89 ALA A O 1
ATOM 715 N N . LEU A 1 90 ? 4.004 -7.716 -6.788 1.00 93.94 90 LEU A N 1
ATOM 716 C CA . LEU A 1 90 ? 2.548 -7.555 -6.802 1.00 93.94 90 LEU A CA 1
ATOM 717 C C . LEU A 1 90 ? 1.986 -7.342 -5.394 1.00 93.94 90 LEU A C 1
ATOM 719 O O . LEU A 1 90 ? 1.111 -6.503 -5.189 1.00 93.94 90 LEU A O 1
ATOM 723 N N . GLU A 1 91 ? 2.501 -8.080 -4.417 1.00 94.00 91 GLU A N 1
ATOM 724 C CA . GLU A 1 91 ? 2.110 -7.930 -3.023 1.00 94.00 91 GLU A CA 1
ATOM 725 C C . GLU A 1 91 ? 2.471 -6.547 -2.477 1.00 94.00 91 GLU A C 1
ATOM 727 O O . GLU A 1 91 ? 1.603 -5.860 -1.944 1.00 94.00 91 GLU A O 1
ATOM 732 N N . ARG A 1 92 ? 3.707 -6.082 -2.682 1.00 95.38 92 ARG A N 1
ATOM 733 C CA . ARG A 1 92 ? 4.147 -4.741 -2.257 1.00 95.38 92 ARG A CA 1
ATOM 734 C C . ARG A 1 92 ? 3.359 -3.619 -2.940 1.00 95.38 92 ARG A C 1
ATOM 736 O O . ARG A 1 92 ? 3.128 -2.578 -2.320 1.00 95.38 92 ARG A O 1
ATOM 743 N N . LEU A 1 93 ? 2.908 -3.830 -4.178 1.00 94.31 93 LEU A N 1
ATOM 744 C CA . LEU A 1 93 ? 1.985 -2.927 -4.871 1.00 94.31 93 LEU A CA 1
ATOM 745 C C . LEU A 1 93 ? 0.607 -2.900 -4.185 1.00 94.31 93 LEU A C 1
ATOM 747 O O . LEU A 1 93 ? 0.073 -1.827 -3.917 1.00 94.31 93 LEU A O 1
ATOM 751 N N . GLN A 1 94 ? 0.048 -4.061 -3.837 1.00 93.31 94 GLN A N 1
ATOM 752 C CA . GLN A 1 94 ? -1.238 -4.157 -3.136 1.00 93.31 94 GLN A CA 1
ATOM 753 C C . GLN A 1 94 ? -1.186 -3.571 -1.717 1.00 93.31 94 GLN A C 1
ATOM 755 O O . GLN A 1 94 ? -2.151 -2.948 -1.267 1.00 93.31 94 GLN A O 1
ATOM 760 N N . VAL A 1 95 ? -0.070 -3.769 -1.011 1.00 95.12 95 VAL A N 1
ATOM 761 C CA . VAL A 1 95 ? 0.188 -3.221 0.329 1.00 95.12 95 VAL A CA 1
ATOM 762 C C . VAL A 1 95 ? 0.143 -1.696 0.316 1.00 95.12 95 VAL A C 1
ATOM 764 O O . VAL A 1 95 ? -0.427 -1.089 1.224 1.00 95.12 95 VAL A O 1
ATOM 767 N N . PHE A 1 96 ? 0.659 -1.076 -0.745 1.00 94.44 96 PHE A N 1
ATOM 768 C CA . PHE A 1 96 ? 0.556 0.366 -0.928 1.00 94.44 96 PHE A CA 1
ATOM 769 C C . PHE A 1 96 ? -0.908 0.820 -0.997 1.00 94.44 96 PHE A C 1
ATOM 771 O O . PHE A 1 96 ? -1.308 1.733 -0.279 1.00 94.44 96 PHE A O 1
ATOM 778 N N . THR A 1 97 ? -1.749 0.152 -1.795 1.00 92.50 97 THR A N 1
ATOM 779 C CA . THR A 1 97 ? -3.188 0.468 -1.864 1.00 92.50 97 THR A CA 1
ATOM 780 C C . THR A 1 97 ? -3.887 0.252 -0.522 1.00 92.50 97 THR A C 1
ATOM 782 O O . THR A 1 97 ? -4.700 1.071 -0.094 1.00 92.50 97 THR A O 1
ATOM 785 N N . PHE A 1 98 ? -3.562 -0.849 0.160 1.00 93.44 98 PHE A N 1
ATOM 786 C CA . PHE A 1 98 ? -4.100 -1.178 1.478 1.00 93.44 98 PHE A CA 1
ATOM 787 C C . PHE A 1 98 ? -3.850 -0.048 2.482 1.00 93.44 98 PHE A C 1
ATOM 789 O O . PHE A 1 98 ? -4.772 0.348 3.192 1.00 93.44 98 PHE A O 1
ATOM 796 N N . ALA A 1 99 ? -2.648 0.522 2.501 1.00 94.31 99 ALA A N 1
ATOM 797 C CA . ALA A 1 99 ? -2.298 1.602 3.415 1.00 94.31 99 ALA A CA 1
ATOM 798 C C . ALA A 1 99 ? -3.149 2.857 3.212 1.00 94.31 99 ALA A C 1
ATOM 800 O O . ALA A 1 99 ? -3.616 3.438 4.188 1.00 94.31 99 ALA A O 1
ATOM 801 N N . TRP A 1 100 ? -3.428 3.234 1.962 1.00 91.94 100 TRP A N 1
ATOM 802 C CA . TRP A 1 100 ? -4.321 4.355 1.648 1.00 91.94 100 TRP A CA 1
ATOM 803 C C . TRP A 1 100 ? -5.758 4.100 2.092 1.00 91.94 100 TRP A C 1
ATOM 805 O O . TRP A 1 100 ? -6.431 4.999 2.600 1.00 91.94 100 TRP A O 1
ATOM 815 N N . VAL A 1 101 ? -6.225 2.861 1.951 1.00 92.25 101 VAL A N 1
ATOM 816 C CA . VAL A 1 101 ? -7.533 2.451 2.462 1.00 92.25 101 VAL A CA 1
ATOM 817 C C . VAL A 1 101 ? -7.581 2.549 3.986 1.00 92.25 101 VAL A C 1
ATOM 819 O O . VAL A 1 101 ? -8.520 3.135 4.520 1.00 92.25 101 VAL A O 1
ATOM 822 N N . VAL A 1 102 ? -6.571 2.032 4.688 1.00 92.50 102 VAL A N 1
ATOM 823 C CA . VAL A 1 102 ? -6.497 2.089 6.155 1.00 92.50 102 VAL A CA 1
ATOM 824 C C . VAL A 1 102 ? -6.383 3.530 6.643 1.00 92.50 102 VAL A C 1
ATOM 826 O O . VAL A 1 102 ? -7.162 3.931 7.503 1.00 92.50 102 VAL A O 1
ATOM 829 N N . ALA A 1 103 ? -5.497 4.338 6.059 1.00 91.69 103 ALA A N 1
ATOM 830 C CA . ALA A 1 103 ? -5.362 5.752 6.395 1.00 91.69 103 ALA A CA 1
ATOM 831 C C . ALA A 1 103 ? -6.706 6.478 6.295 1.00 91.69 103 ALA A C 1
ATOM 833 O O . ALA A 1 103 ? -7.092 7.211 7.203 1.00 91.69 103 ALA A O 1
ATOM 834 N N . ARG A 1 104 ? -7.480 6.190 5.244 1.00 88.38 104 ARG A N 1
ATOM 835 C CA . ARG A 1 104 ? -8.812 6.766 5.064 1.00 88.38 104 ARG A CA 1
ATOM 836 C C . ARG A 1 104 ? -9.837 6.273 6.086 1.00 88.38 104 ARG A C 1
ATOM 838 O O . ARG A 1 104 ? -10.692 7.053 6.491 1.00 88.38 104 ARG A O 1
ATOM 845 N N . LEU A 1 105 ? -9.764 5.013 6.516 1.00 89.56 105 LEU A N 1
ATOM 846 C CA . LEU A 1 105 ? -10.630 4.487 7.579 1.00 89.56 105 LEU A CA 1
ATOM 847 C C . LEU A 1 105 ? -10.369 5.163 8.932 1.00 89.56 105 LEU A C 1
ATOM 849 O O . LEU A 1 105 ? -11.310 5.340 9.703 1.00 89.56 105 LEU A O 1
ATOM 853 N N . PHE A 1 106 ? -9.123 5.552 9.202 1.00 89.69 106 PHE A N 1
ATOM 854 C CA . PHE A 1 106 ? -8.730 6.240 10.434 1.00 89.69 106 PHE A CA 1
ATOM 855 C C . PHE A 1 106 ? -8.766 7.775 10.336 1.00 89.69 106 PHE A C 1
ATOM 857 O O . PHE A 1 106 ? -8.532 8.440 11.341 1.00 89.69 106 PHE A O 1
ATOM 864 N N . ASP A 1 107 ? -9.066 8.338 9.159 1.00 88.50 107 ASP A N 1
ATOM 865 C CA . ASP A 1 107 ? -8.866 9.764 8.834 1.00 88.50 107 ASP A CA 1
ATOM 866 C C . ASP A 1 107 ? -7.450 10.266 9.185 1.00 88.50 107 ASP A C 1
ATOM 868 O O . ASP A 1 107 ? -7.239 11.386 9.652 1.00 88.50 107 ASP A O 1
ATOM 872 N N . TYR A 1 108 ? -6.464 9.398 8.963 1.00 89.12 108 TYR A N 1
ATOM 873 C CA . TYR A 1 108 ? -5.060 9.663 9.225 1.00 89.12 108 TYR A CA 1
ATOM 874 C C . TYR A 1 108 ? -4.408 10.357 8.029 1.00 89.12 108 TYR A C 1
ATOM 876 O O . TYR A 1 108 ? -4.445 9.843 6.903 1.00 89.12 108 TYR A O 1
ATOM 884 N N . ARG A 1 109 ? -3.764 11.507 8.258 1.00 87.12 109 ARG A N 1
ATOM 885 C CA . ARG A 1 109 ? -2.867 12.107 7.268 1.00 87.12 109 ARG A CA 1
ATOM 886 C C . ARG A 1 109 ? -1.592 11.293 7.204 1.00 87.12 109 ARG A C 1
ATOM 888 O O . ARG A 1 109 ? -0.760 11.352 8.102 1.00 87.12 109 ARG A O 1
ATOM 895 N N . ILE A 1 110 ? -1.409 10.612 6.082 1.00 82.75 110 ILE A N 1
ATOM 896 C CA . ILE A 1 110 ? -0.086 10.123 5.713 1.00 82.75 110 ILE A CA 1
ATOM 897 C C . ILE A 1 110 ? 0.792 11.369 5.560 1.00 82.75 110 ILE A C 1
ATOM 899 O O . ILE A 1 110 ? 0.433 12.225 4.742 1.00 82.75 110 ILE A O 1
ATOM 903 N N . PRO A 1 111 ? 1.865 11.521 6.360 1.00 74.69 111 PRO A N 1
ATOM 904 C CA . PRO A 1 111 ? 2.689 12.718 6.342 1.00 74.69 111 PRO A CA 1
ATOM 905 C C . PRO A 1 111 ? 3.042 13.079 4.905 1.00 74.69 111 PRO A C 1
ATOM 907 O O . PRO A 1 111 ? 3.529 12.235 4.145 1.00 74.69 111 PRO A O 1
ATOM 910 N N . GLU A 1 112 ? 2.724 14.317 4.513 1.00 56.50 112 GLU A N 1
ATOM 911 C CA . GLU A 1 112 ? 2.994 14.781 3.161 1.00 56.50 112 GLU A CA 1
ATOM 912 C C . GLU A 1 112 ? 4.492 14.655 2.918 1.00 56.50 112 GLU A C 1
ATOM 914 O O . GLU A 1 112 ? 5.287 15.410 3.479 1.00 56.50 112 GLU A O 1
ATOM 919 N N . LYS A 1 113 ? 4.835 13.709 2.040 1.00 56.94 113 LYS A N 1
ATOM 920 C CA . LYS A 1 113 ? 6.190 13.319 1.662 1.00 56.94 113 LYS A CA 1
ATOM 921 C C . LYS A 1 113 ? 6.829 12.355 2.677 1.00 56.94 113 LYS A C 1
ATOM 923 O O . LYS A 1 113 ? 7.707 12.755 3.446 1.00 56.94 113 LYS A O 1
ATOM 928 N N . PRO A 1 114 ? 6.598 11.032 2.530 1.00 53.06 114 PRO A N 1
ATOM 929 C CA . PRO A 1 114 ? 7.756 10.140 2.609 1.00 53.06 114 PRO A CA 1
ATOM 930 C C . PRO A 1 114 ? 8.795 10.716 1.633 1.00 53.06 114 PRO A C 1
ATOM 932 O O . PRO A 1 114 ? 8.393 11.388 0.692 1.00 53.06 114 PRO A O 1
ATOM 935 N N . GLN A 1 115 ? 10.094 10.541 1.847 1.00 55.62 115 GLN A N 1
ATOM 936 C CA . GLN A 1 115 ? 11.198 11.205 1.122 1.00 55.62 115 GLN A CA 1
ATOM 937 C C . GLN A 1 115 ? 11.228 10.927 -0.404 1.00 55.62 115 GLN A C 1
ATOM 939 O O . GLN A 1 115 ? 12.168 10.350 -0.941 1.00 55.62 115 GLN A O 1
ATOM 944 N N . TRP A 1 116 ? 10.170 11.294 -1.114 1.00 71.19 116 TRP A N 1
ATOM 945 C CA . TRP A 1 116 ? 9.948 11.056 -2.519 1.00 71.19 116 TRP A CA 1
ATOM 946 C C . TRP A 1 116 ? 10.802 12.093 -3.245 1.00 71.19 116 TRP A C 1
ATOM 948 O O . TRP A 1 116 ? 10.797 13.267 -2.849 1.00 71.19 116 TRP A O 1
ATOM 958 N N . PRO A 1 117 ? 11.571 11.679 -4.261 1.00 64.44 117 PRO A N 1
ATOM 959 C CA . PRO A 1 117 ? 12.434 12.575 -5.019 1.00 64.44 117 PRO A CA 1
ATOM 960 C C . PRO A 1 117 ? 11.697 13.848 -5.482 1.00 64.44 117 PRO A C 1
ATOM 962 O O . PRO A 1 117 ? 10.509 13.803 -5.795 1.00 64.44 117 PRO A O 1
ATOM 965 N N . GLN A 1 118 ? 12.364 15.010 -5.476 1.00 59.47 118 GLN A N 1
ATOM 966 C CA . GLN A 1 118 ? 11.727 16.305 -5.787 1.00 59.47 118 GLN A CA 1
ATOM 967 C C . GLN A 1 118 ? 11.105 16.345 -7.193 1.00 59.47 118 GLN A C 1
ATOM 969 O O . GLN A 1 118 ? 10.039 16.932 -7.364 1.00 59.47 118 GLN A O 1
ATOM 974 N N . ASP A 1 119 ? 11.701 15.635 -8.150 1.00 59.06 119 ASP A N 1
ATOM 975 C CA . ASP A 1 119 ? 11.212 15.411 -9.515 1.00 59.06 119 ASP A CA 1
ATOM 976 C C . ASP A 1 119 ? 9.884 14.636 -9.575 1.00 59.06 119 ASP A C 1
ATOM 978 O O . ASP A 1 119 ? 9.165 14.728 -10.567 1.00 59.06 119 ASP A O 1
ATOM 982 N N . TYR A 1 120 ? 9.487 13.945 -8.500 1.00 55.88 120 TYR A N 1
ATOM 983 C CA . TYR A 1 120 ? 8.126 13.421 -8.361 1.00 55.88 120 TYR A CA 1
ATOM 984 C C . TYR A 1 120 ? 7.078 14.547 -8.325 1.00 55.88 120 TYR A C 1
ATOM 986 O O . TYR A 1 120 ? 5.957 14.380 -8.803 1.00 55.88 120 TYR A O 1
ATOM 994 N N . ASN A 1 121 ? 7.427 15.698 -7.742 1.00 51.56 121 ASN A N 1
ATOM 995 C CA . ASN A 1 121 ? 6.471 16.741 -7.368 1.00 51.56 121 ASN A CA 1
ATOM 996 C C . ASN A 1 121 ? 6.317 17.856 -8.414 1.00 51.56 121 ASN A C 1
ATOM 998 O O . ASN A 1 121 ? 5.304 18.551 -8.399 1.00 51.56 121 ASN A O 1
ATOM 1002 N N . GLU A 1 122 ? 7.298 18.057 -9.296 1.00 49.81 122 GLU A N 1
ATOM 1003 C CA . GLU A 1 122 ? 7.339 19.233 -10.179 1.00 49.81 122 GLU A CA 1
ATOM 1004 C C . GLU A 1 122 ? 6.482 19.089 -11.449 1.00 49.81 122 GLU A C 1
ATOM 1006 O O . GLU A 1 122 ? 5.917 20.077 -11.916 1.00 49.81 122 GLU A O 1
ATOM 1011 N N . GLU A 1 123 ? 6.304 17.878 -11.986 1.00 45.81 123 GLU A N 1
ATOM 1012 C CA . GLU A 1 123 ? 5.646 17.689 -13.292 1.00 45.81 123 GLU A CA 1
ATOM 1013 C C . GLU A 1 123 ? 4.177 17.256 -13.237 1.00 45.81 123 GLU A C 1
ATOM 1015 O O . GLU A 1 123 ? 3.495 17.312 -14.260 1.00 45.81 123 GLU A O 1
ATOM 1020 N N . VAL A 1 124 ? 3.627 16.887 -12.071 1.00 46.78 124 VAL A N 1
ATOM 1021 C CA . VAL A 1 124 ? 2.182 16.586 -11.997 1.00 46.78 124 VAL A CA 1
ATOM 1022 C C . VAL A 1 124 ? 1.347 17.857 -12.224 1.00 46.78 124 VAL A C 1
ATOM 1024 O O . VAL A 1 124 ? 0.159 17.751 -12.506 1.00 46.78 124 VAL A O 1
ATOM 1027 N N . GLY A 1 125 ? 1.932 19.066 -12.157 1.00 38.41 125 GLY A N 1
ATOM 1028 C CA . GLY A 1 125 ? 1.277 20.350 -12.477 1.00 38.41 125 GLY A CA 1
ATOM 1029 C C . GLY A 1 125 ? 0.119 20.732 -11.543 1.00 38.41 125 GLY A C 1
ATOM 1030 O O . GLY A 1 125 ? -0.258 21.893 -11.422 1.00 38.41 125 GLY A O 1
ATOM 1031 N N . THR A 1 126 ? -0.412 19.762 -10.819 1.00 39.34 126 THR A N 1
ATOM 1032 C CA . THR A 1 126 ? -1.246 19.890 -9.651 1.00 39.34 126 THR A CA 1
ATOM 1033 C C . THR A 1 126 ? -0.325 19.777 -8.449 1.00 39.34 126 THR A C 1
ATOM 1035 O O . THR A 1 126 ? 0.176 18.693 -8.146 1.00 39.34 126 THR A O 1
ATOM 1038 N N . GLN A 1 127 ? -0.156 20.875 -7.712 1.00 37.81 127 GLN A N 1
ATOM 1039 C CA . GLN A 1 127 ? -0.116 20.768 -6.257 1.00 37.81 127 GLN A CA 1
ATOM 1040 C C . GLN A 1 127 ? -1.374 19.986 -5.862 1.00 37.81 127 GLN A C 1
ATOM 1042 O O . GLN A 1 127 ? -2.442 20.565 -5.666 1.00 37.81 127 GLN A O 1
ATOM 1047 N N . VAL A 1 128 ? -1.292 18.655 -5.846 1.00 40.06 128 VAL A N 1
ATOM 1048 C CA . VAL A 1 128 ? -2.319 17.827 -5.233 1.00 40.06 128 VAL A CA 1
ATOM 1049 C C . VAL A 1 128 ? -2.148 18.102 -3.752 1.00 40.06 128 VAL A C 1
ATOM 1051 O O . VAL A 1 128 ? -1.346 17.479 -3.069 1.00 40.06 128 VAL A O 1
ATOM 1054 N N . HIS A 1 129 ? -2.824 19.140 -3.278 1.00 38.97 129 HIS A N 1
ATOM 1055 C CA . HIS A 1 129 ? -3.080 19.317 -1.868 1.00 38.97 129 HIS A CA 1
ATOM 1056 C C . HIS A 1 129 ? -3.856 18.067 -1.442 1.00 38.97 129 HIS A C 1
ATOM 1058 O O . HIS A 1 129 ? -5.054 17.972 -1.694 1.00 38.97 129 HIS A O 1
ATOM 1064 N N . TYR A 1 130 ? -3.189 17.098 -0.807 1.00 47.44 130 TYR A N 1
ATOM 1065 C CA . TYR A 1 130 ? -3.830 15.882 -0.282 1.00 47.44 130 TYR A CA 1
ATOM 1066 C C . TYR A 1 130 ? -4.744 16.191 0.931 1.00 47.44 130 TYR A C 1
ATOM 1068 O O . TYR A 1 130 ? -5.293 15.300 1.578 1.00 47.44 130 TYR A O 1
ATOM 1076 N N . TRP A 1 131 ? -4.973 17.477 1.210 1.00 38.47 131 TRP A N 1
ATOM 1077 C CA . TRP A 1 131 ? -5.806 18.036 2.268 1.00 38.47 131 TRP A CA 1
ATOM 1078 C C . TRP A 1 131 ? -7.297 18.101 1.900 1.00 38.47 131 TRP A C 1
ATOM 1080 O O . TRP A 1 131 ? -7.901 19.159 2.006 1.00 38.47 131 TRP A O 1
ATOM 1090 N N . SER A 1 132 ? -7.922 17.010 1.464 1.00 43.22 132 SER A N 1
ATOM 1091 C CA . SER A 1 132 ? -9.375 16.822 1.649 1.00 43.22 132 SER A CA 1
ATOM 1092 C C . SER A 1 132 ? -9.786 15.440 1.168 1.00 43.22 132 SER A C 1
ATOM 1094 O O . SER A 1 132 ? -10.122 15.227 0.006 1.00 43.22 132 SER A O 1
ATOM 1096 N N . THR A 1 133 ? -9.761 14.466 2.068 1.00 43.62 133 THR A N 1
ATOM 1097 C CA . THR A 1 133 ? -10.453 13.193 1.843 1.00 43.62 133 THR A CA 1
ATOM 1098 C C . THR A 1 133 ? -11.226 12.753 3.078 1.00 43.62 133 THR A C 1
ATOM 1100 O O . THR A 1 133 ? -11.391 11.562 3.335 1.00 43.62 133 THR A O 1
ATOM 1103 N N . SER A 1 134 ? -11.785 13.729 3.801 1.00 41.72 134 SER A N 1
ATOM 1104 C C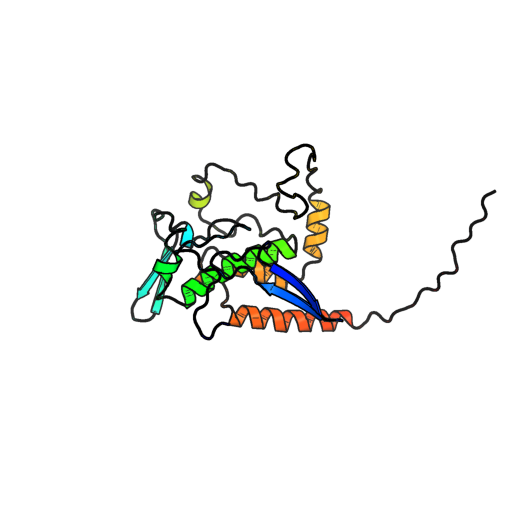A . SER A 1 134 ? -12.852 13.435 4.751 1.00 41.72 134 SER A CA 1
ATOM 1105 C C . SER A 1 134 ? -14.010 12.758 3.994 1.00 41.72 134 SER A C 1
ATOM 1107 O O . SER A 1 134 ? -14.438 13.260 2.950 1.00 41.72 134 SER A O 1
ATOM 1109 N N . PRO A 1 135 ? -14.533 11.614 4.462 1.00 41.78 135 PRO A N 1
ATOM 1110 C CA . PRO A 1 135 ? -15.583 10.857 3.777 1.00 41.78 135 PRO A CA 1
ATOM 1111 C C . PRO A 1 135 ? -16.971 11.527 3.793 1.00 41.78 135 PRO A C 1
ATOM 1113 O O . PRO A 1 135 ? -17.943 10.909 3.364 1.00 41.78 135 PRO A O 1
ATOM 1116 N N . TYR A 1 136 ? -17.095 12.779 4.243 1.00 42.12 136 TYR A N 1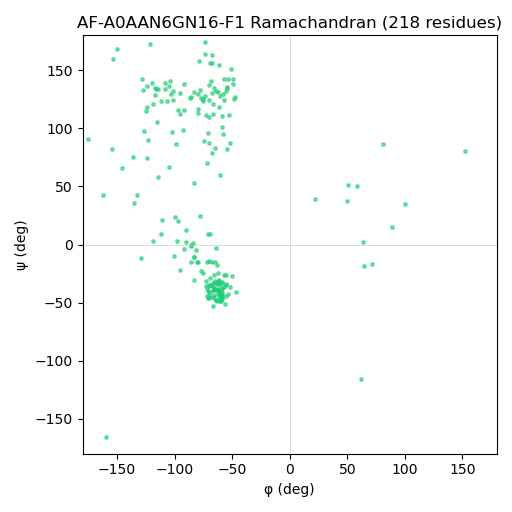
ATOM 1117 C CA . TYR A 1 136 ? -18.381 13.482 4.278 1.00 42.12 136 TYR A CA 1
ATOM 1118 C C . TYR A 1 136 ? -18.819 14.112 2.950 1.00 42.12 136 TYR A C 1
ATOM 1120 O O . TYR A 1 136 ? -19.955 14.571 2.863 1.00 42.12 136 TYR A O 1
ATOM 1128 N N . VAL A 1 137 ? -18.000 14.082 1.894 1.00 39.91 137 VAL A N 1
ATOM 1129 C CA . VAL A 1 137 ? -18.395 14.636 0.589 1.00 39.91 137 VAL A CA 1
ATOM 1130 C C . VAL A 1 137 ? -18.785 13.512 -0.366 1.00 39.91 137 VAL A C 1
ATOM 1132 O O . VAL A 1 137 ? -17.947 12.894 -1.024 1.00 39.91 137 VAL A O 1
ATOM 1135 N N . ARG A 1 138 ? -20.093 13.247 -0.467 1.00 39.16 138 ARG A N 1
ATOM 1136 C CA . ARG A 1 138 ? -20.645 12.540 -1.625 1.00 39.16 138 ARG A CA 1
ATOM 1137 C C . ARG A 1 138 ? -20.419 13.412 -2.853 1.00 39.16 138 ARG A C 1
ATOM 1139 O O . ARG A 1 138 ? -20.788 14.581 -2.878 1.00 39.16 138 ARG A O 1
ATOM 1146 N N . GLN A 1 139 ? -19.905 12.814 -3.920 1.00 40.44 139 GLN A N 1
ATOM 1147 C CA . GLN A 1 139 ? -19.701 13.481 -5.210 1.00 40.44 139 GLN A CA 1
ATOM 1148 C C . GLN A 1 139 ? -21.019 13.935 -5.885 1.00 40.44 139 GLN A C 1
ATOM 1150 O O . GLN A 1 139 ? -20.989 14.591 -6.920 1.00 40.44 139 GLN A O 1
ATOM 1155 N N . SER A 1 140 ? -22.181 13.633 -5.287 1.00 40.56 140 SER A N 1
ATOM 1156 C CA . SER A 1 140 ? -23.493 14.167 -5.671 1.00 40.56 140 SER A CA 1
ATOM 1157 C C . SER A 1 140 ? -23.814 15.550 -5.091 1.00 40.56 140 SER A C 1
ATOM 1159 O O . SER A 1 140 ? -24.784 16.160 -5.532 1.00 40.56 140 SER A O 1
ATOM 1161 N N . ASP A 1 141 ? -23.019 16.063 -4.147 1.00 38.31 141 ASP A N 1
ATOM 1162 C CA . ASP A 1 141 ? -23.287 17.337 -3.460 1.00 38.31 141 ASP A CA 1
ATOM 1163 C C . ASP A 1 141 ? -22.461 18.504 -4.039 1.00 38.31 141 ASP A C 1
ATOM 1165 O O . ASP A 1 141 ? -22.233 19.519 -3.375 1.00 38.31 141 ASP A O 1
ATOM 1169 N N . ILE A 1 142 ? -22.025 18.385 -5.305 1.00 42.50 142 ILE A N 1
ATOM 1170 C CA . ILE A 1 142 ? -21.342 19.440 -6.075 1.00 42.50 142 ILE A CA 1
ATOM 1171 C C . ILE A 1 142 ? -22.340 20.573 -6.347 1.00 42.50 142 ILE A C 1
ATOM 1173 O O . ILE A 1 142 ? -22.950 20.694 -7.408 1.00 42.50 142 ILE A O 1
ATOM 1177 N N . GLY A 1 143 ? -22.551 21.387 -5.323 1.00 37.34 143 GLY A N 1
ATOM 1178 C CA . GLY A 1 143 ? -23.507 22.473 -5.318 1.00 37.34 143 GLY A CA 1
ATOM 1179 C C . GLY A 1 143 ? -24.002 22.761 -3.908 1.00 37.34 143 GLY A C 1
ATOM 1180 O O . GLY A 1 143 ? -25.137 22.428 -3.592 1.00 37.34 143 GLY A O 1
ATOM 1181 N N . LYS A 1 144 ? -23.196 23.499 -3.128 1.00 37.84 144 LYS A N 1
ATOM 1182 C CA . LYS A 1 144 ? -23.571 24.229 -1.891 1.00 37.84 144 LYS A CA 1
ATOM 1183 C C . LYS A 1 144 ? -23.252 23.594 -0.528 1.00 37.84 144 LYS A C 1
ATOM 1185 O O . LYS A 1 144 ? -23.948 23.896 0.439 1.00 37.84 144 LYS A O 1
ATOM 1190 N N . VAL A 1 145 ? -22.147 22.870 -0.380 1.00 40.25 145 VAL A N 1
ATOM 1191 C CA . VAL A 1 145 ? -21.474 22.821 0.930 1.00 40.25 145 VAL A CA 1
ATOM 1192 C C . VAL A 1 145 ? -20.108 23.465 0.769 1.00 40.25 145 VAL A C 1
ATOM 1194 O O . VAL A 1 145 ? -19.217 22.931 0.123 1.00 40.25 145 VAL A O 1
ATOM 1197 N N . VAL A 1 146 ? -19.987 24.687 1.283 1.00 44.47 146 VAL A N 1
ATOM 1198 C CA . VAL A 1 146 ? -18.692 25.335 1.468 1.00 44.47 146 VAL A CA 1
ATOM 1199 C C . VAL A 1 146 ? -18.028 24.577 2.612 1.00 44.47 146 VAL A C 1
ATOM 1201 O O . VAL A 1 146 ? -18.348 24.828 3.774 1.00 44.47 146 VAL A O 1
ATOM 1204 N N . ASP A 1 147 ? -17.178 23.606 2.278 1.00 46.97 147 ASP A N 1
ATOM 1205 C CA . ASP A 1 147 ? -16.291 22.940 3.230 1.00 46.97 147 ASP A CA 1
ATOM 1206 C C . ASP A 1 147 ? -15.510 24.023 3.976 1.00 46.97 147 ASP A C 1
ATOM 1208 O O . ASP A 1 147 ? -14.674 24.722 3.399 1.00 46.97 147 ASP A O 1
ATOM 1212 N N . ARG A 1 148 ? -15.781 24.196 5.271 1.00 49.00 148 ARG A N 1
ATOM 1213 C CA . ARG A 1 148 ? -14.752 24.768 6.134 1.00 49.00 148 ARG A CA 1
ATOM 1214 C C . ARG A 1 148 ? -13.744 23.648 6.359 1.00 49.00 148 ARG A C 1
ATOM 1216 O O . ARG A 1 148 ? -14.160 22.607 6.869 1.00 49.00 148 ARG A O 1
ATOM 1223 N N . PRO A 1 149 ? -12.455 23.852 6.040 1.00 56.47 149 PRO A N 1
ATOM 1224 C CA . PRO A 1 149 ? -11.410 22.985 6.557 1.00 56.47 149 PRO A CA 1
ATOM 1225 C C . PRO A 1 149 ? -11.653 22.833 8.058 1.00 56.47 149 PRO A C 1
ATOM 1227 O O . PRO A 1 149 ? -11.838 23.845 8.750 1.00 56.47 149 PRO A O 1
ATOM 1230 N N . GLN A 1 150 ? -11.733 21.599 8.563 1.00 57.78 150 GLN A N 1
ATOM 1231 C CA . GLN A 1 150 ? -11.664 21.435 10.009 1.00 57.78 150 GLN A CA 1
ATOM 1232 C C . GLN A 1 150 ? -10.371 22.115 10.473 1.00 57.78 150 GLN A C 1
ATOM 1234 O O . GLN A 1 150 ? -9.346 21.951 9.807 1.00 57.78 150 GLN A O 1
ATOM 1239 N N . PRO A 1 151 ? -10.402 22.913 11.552 1.00 66.62 151 PRO A N 1
ATOM 1240 C CA . PRO A 1 151 ? -9.184 23.519 12.058 1.00 66.62 151 PRO A CA 1
ATOM 1241 C C . PRO A 1 151 ? -8.174 22.407 12.338 1.00 66.62 151 PRO A C 1
ATOM 1243 O O . PRO A 1 151 ? -8.523 21.412 12.974 1.00 66.62 151 PRO A O 1
ATOM 1246 N N . ASP A 1 152 ? -6.939 22.581 11.861 1.00 73.56 152 ASP A N 1
ATOM 1247 C CA . ASP A 1 152 ? -5.875 21.572 11.954 1.00 73.56 152 ASP A CA 1
ATOM 1248 C C . ASP A 1 152 ? -5.698 21.024 13.376 1.00 73.56 152 ASP A C 1
ATOM 1250 O O . ASP A 1 152 ? -5.327 19.869 13.552 1.00 73.56 152 ASP A O 1
ATOM 1254 N N . SER A 1 153 ? -6.042 21.818 14.395 1.00 75.38 153 SER A N 1
ATOM 1255 C CA . SER A 1 153 ? -6.029 21.414 15.799 1.00 75.38 153 SER A CA 1
ATOM 1256 C C . SER A 1 153 ? -6.982 20.263 16.141 1.00 75.38 153 SER A C 1
ATOM 1258 O O . SER A 1 153 ? -6.608 19.405 16.934 1.00 75.38 153 SER A O 1
ATOM 1260 N N . LEU A 1 154 ? -8.191 20.211 15.568 1.00 74.38 154 LEU A N 1
ATOM 1261 C CA . LEU A 1 154 ? -9.136 19.111 15.815 1.00 74.38 154 LEU A CA 1
ATOM 1262 C C . LEU A 1 154 ? -8.671 17.825 15.138 1.00 74.38 154 LEU A C 1
ATOM 1264 O O . LEU A 1 154 ? -8.788 16.747 15.713 1.00 74.38 154 LEU A O 1
ATOM 1268 N N . ARG A 1 155 ? -8.108 17.952 13.934 1.00 75.75 155 ARG A N 1
ATOM 1269 C CA . ARG A 1 155 ? -7.574 16.809 13.199 1.00 75.75 155 ARG A CA 1
ATOM 1270 C C . ARG A 1 155 ? -6.348 16.225 13.887 1.00 75.75 155 ARG A C 1
ATOM 1272 O O . ARG A 1 155 ? -6.294 15.018 14.071 1.00 75.75 155 ARG A O 1
ATOM 1279 N N . SER A 1 156 ? -5.416 17.069 14.327 1.00 83.62 156 SER A N 1
ATOM 1280 C CA . SER A 1 156 ? -4.261 16.613 15.104 1.00 83.62 156 SER A CA 1
ATOM 1281 C C . SER A 1 156 ? -4.694 15.927 16.401 1.00 83.62 156 SER A C 1
ATOM 1283 O O . SER A 1 156 ? -4.214 14.842 16.690 1.00 83.62 156 SER A O 1
ATOM 1285 N N . ALA A 1 157 ? -5.680 16.480 17.119 1.00 86.44 157 ALA A N 1
ATOM 1286 C CA . ALA A 1 157 ? -6.206 15.840 18.325 1.00 86.44 157 ALA A CA 1
ATOM 1287 C C . ALA A 1 157 ? -6.826 14.457 18.051 1.00 86.44 157 ALA A C 1
ATOM 1289 O O . ALA A 1 157 ? -6.740 13.576 18.900 1.00 86.44 157 ALA A O 1
ATOM 1290 N N . TRP A 1 158 ? -7.450 14.253 16.885 1.00 85.69 158 TRP A N 1
ATOM 1291 C CA . TRP A 1 158 ? -7.946 12.938 16.471 1.00 85.69 158 TRP A CA 1
ATOM 1292 C C . TRP A 1 158 ? -6.810 11.980 16.096 1.00 85.69 158 TRP A C 1
ATOM 1294 O O . TRP A 1 158 ? -6.815 10.827 16.517 1.00 85.69 158 TRP A O 1
ATOM 1304 N N . GLU A 1 159 ? -5.822 12.450 15.336 1.00 89.38 159 GLU A N 1
ATOM 1305 C CA . GLU A 1 159 ? -4.652 11.651 14.959 1.00 89.38 159 GLU A CA 1
ATOM 1306 C C . GLU A 1 159 ? -3.840 11.210 16.179 1.00 89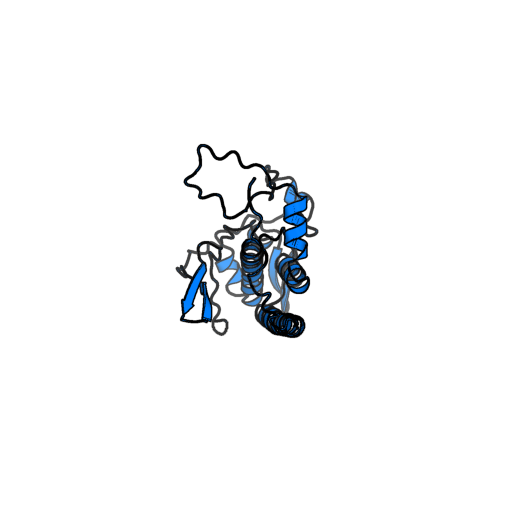.38 159 GLU A C 1
ATOM 1308 O O . GLU A 1 159 ? -3.340 10.087 16.202 1.00 89.38 159 GLU A O 1
ATOM 1313 N N . ASP A 1 160 ? -3.769 12.037 17.220 1.00 90.50 160 ASP A N 1
ATOM 1314 C CA . ASP A 1 160 ? -3.128 11.697 18.492 1.00 90.50 160 ASP A CA 1
ATOM 1315 C C . ASP A 1 160 ? -3.806 10.507 19.196 1.00 90.50 160 ASP A C 1
ATOM 1317 O O . ASP A 1 160 ? -3.142 9.789 19.939 1.00 90.50 160 ASP A O 1
ATOM 1321 N N . LEU A 1 161 ? -5.091 10.238 18.922 1.00 92.06 161 LEU A N 1
ATOM 1322 C CA . LEU A 1 161 ? -5.810 9.067 19.447 1.00 92.06 161 LEU A CA 1
ATOM 1323 C C . LEU A 1 161 ? -5.523 7.778 18.668 1.00 92.06 161 LEU A C 1
ATOM 1325 O O . LEU A 1 161 ? -5.865 6.692 19.137 1.00 92.06 161 LEU A O 1
ATOM 1329 N N . ILE A 1 162 ? -4.940 7.870 17.471 1.00 92.31 162 ILE A N 1
ATOM 1330 C CA . ILE A 1 162 ? -4.593 6.690 16.680 1.00 92.31 162 ILE A CA 1
ATOM 1331 C C . ILE A 1 162 ? -3.365 6.033 17.327 1.00 92.31 162 ILE A C 1
ATOM 1333 O O . ILE A 1 162 ? -2.354 6.714 17.517 1.00 92.31 162 ILE A O 1
ATOM 1337 N N . PRO A 1 163 ? -3.398 4.720 17.621 1.00 94.00 163 PRO A N 1
ATOM 1338 C CA . PRO A 1 163 ? -2.235 4.011 18.138 1.00 94.00 163 PRO A CA 1
ATOM 1339 C C . PRO A 1 163 ? -1.003 4.179 17.244 1.00 94.00 163 PRO A C 1
ATOM 1341 O O . PRO A 1 163 ? -1.082 4.031 16.022 1.00 94.00 163 PRO A O 1
ATOM 1344 N N . ASP A 1 164 ? 0.157 4.432 17.849 1.00 93.25 164 ASP A N 1
ATOM 1345 C CA . ASP A 1 164 ? 1.391 4.707 17.100 1.00 93.25 164 ASP A CA 1
ATOM 1346 C C . ASP A 1 164 ? 1.820 3.538 16.209 1.00 93.25 164 ASP A C 1
ATOM 1348 O O . ASP A 1 164 ? 2.356 3.745 15.120 1.00 93.25 164 ASP A O 1
ATOM 1352 N N . TRP A 1 165 ? 1.51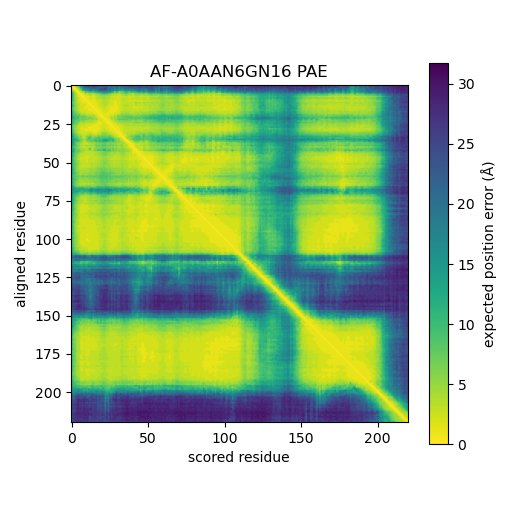2 2.303 16.611 1.00 94.44 165 TRP A N 1
ATOM 1353 C CA . TRP A 1 165 ? 1.772 1.126 15.787 1.00 94.44 165 TRP A CA 1
ATOM 1354 C C . TRP A 1 165 ? 0.934 1.122 14.494 1.00 94.44 165 TRP A C 1
ATOM 1356 O O . TRP A 1 165 ? 1.423 0.664 13.461 1.00 94.44 165 TRP A O 1
ATOM 1366 N N . ILE A 1 166 ? -0.284 1.686 14.505 1.00 95.19 166 ILE A N 1
ATOM 1367 C CA . ILE A 1 166 ? -1.117 1.855 13.301 1.00 95.19 166 ILE A CA 1
ATOM 1368 C C . ILE A 1 166 ? -0.517 2.935 12.401 1.00 95.19 166 ILE A C 1
ATOM 1370 O O . ILE A 1 166 ? -0.376 2.702 11.201 1.00 95.19 166 ILE A O 1
ATOM 1374 N N . LYS A 1 167 ? -0.127 4.087 12.967 1.00 94.06 167 LYS A N 1
ATOM 1375 C CA . LYS A 1 167 ? 0.533 5.171 12.214 1.00 94.06 167 LYS A CA 1
ATOM 1376 C C . LYS A 1 167 ? 1.787 4.647 11.511 1.00 94.06 167 LYS A C 1
ATOM 1378 O O . LYS A 1 167 ? 1.904 4.749 10.293 1.00 94.06 167 LYS A O 1
ATOM 1383 N N . SER A 1 168 ? 2.658 3.977 12.266 1.00 94.12 168 SER A N 1
ATOM 1384 C CA . SER A 1 168 ? 3.895 3.383 11.755 1.00 94.12 168 SER A CA 1
ATOM 1385 C C . SER A 1 168 ? 3.634 2.332 10.672 1.00 94.12 168 SER A C 1
ATOM 1387 O O . SER A 1 168 ? 4.316 2.317 9.647 1.00 94.12 168 SER A O 1
ATOM 1389 N N . LEU A 1 169 ? 2.620 1.477 10.848 1.00 95.75 169 LEU A N 1
ATOM 1390 C CA . LEU A 1 169 ? 2.232 0.498 9.835 1.00 95.75 169 LEU A CA 1
ATOM 1391 C C . LEU A 1 169 ? 1.808 1.176 8.525 1.00 95.75 169 LEU A C 1
ATOM 1393 O O . LEU A 1 169 ? 2.287 0.783 7.460 1.00 95.75 169 LEU A O 1
ATOM 1397 N N . ILE A 1 170 ? 0.938 2.189 8.596 1.00 95.38 170 ILE A N 1
ATOM 1398 C CA . ILE A 1 170 ? 0.474 2.943 7.423 1.00 95.38 170 ILE A CA 1
ATOM 1399 C C . ILE A 1 170 ? 1.663 3.592 6.706 1.00 95.38 170 ILE A C 1
ATOM 1401 O O . ILE A 1 170 ? 1.805 3.433 5.493 1.00 95.38 170 ILE A O 1
ATOM 1405 N N . GLU A 1 171 ? 2.537 4.279 7.443 1.00 93.31 171 GLU A N 1
ATOM 1406 C CA . GLU A 1 171 ? 3.720 4.946 6.890 1.00 93.31 171 GLU A CA 1
ATOM 1407 C C . GLU A 1 171 ? 4.657 3.962 6.176 1.00 93.31 171 GLU A C 1
ATOM 1409 O O . GLU A 1 171 ? 5.043 4.204 5.031 1.00 93.31 171 GLU A O 1
ATOM 1414 N N . ARG A 1 172 ? 4.968 2.817 6.801 1.00 94.88 172 ARG A N 1
ATOM 1415 C CA . ARG A 1 172 ? 5.811 1.771 6.196 1.00 94.88 172 ARG A CA 1
ATOM 1416 C C . ARG A 1 172 ? 5.193 1.206 4.921 1.00 94.88 172 ARG A C 1
ATOM 1418 O O . ARG A 1 172 ? 5.882 1.050 3.915 1.00 94.88 172 ARG A O 1
ATOM 1425 N N . CYS A 1 173 ? 3.892 0.921 4.934 1.00 95.81 173 CYS A N 1
ATOM 1426 C CA . CYS A 1 173 ? 3.189 0.409 3.759 1.00 95.81 173 CYS A CA 1
ATOM 1427 C C . CYS A 1 173 ? 3.127 1.437 2.610 1.00 95.81 173 CYS A C 1
ATOM 1429 O O . CYS A 1 173 ? 3.080 1.045 1.445 1.00 95.81 173 CYS A O 1
ATOM 1431 N N . CYS A 1 174 ? 3.191 2.735 2.919 1.00 93.50 174 CYS A N 1
ATOM 1432 C CA . CYS A 1 174 ? 3.266 3.827 1.946 1.00 93.50 174 CYS A CA 1
ATOM 1433 C C . CYS A 1 174 ? 4.695 4.235 1.548 1.00 93.50 174 CYS A C 1
ATOM 1435 O O . CYS A 1 174 ? 4.866 5.272 0.896 1.00 93.50 174 CYS A O 1
ATOM 1437 N N . SER A 1 175 ? 5.724 3.449 1.894 1.00 92.94 175 SER A N 1
ATOM 1438 C CA . SER A 1 175 ? 7.103 3.785 1.527 1.00 92.94 175 SER A CA 1
ATOM 1439 C C . SER A 1 175 ? 7.279 3.947 0.012 1.00 92.94 175 SER A C 1
ATOM 1441 O O . SER A 1 175 ? 6.700 3.206 -0.797 1.00 92.94 175 SER A O 1
ATOM 1443 N N . PHE A 1 176 ? 8.111 4.925 -0.369 1.00 91.25 176 PHE A N 1
ATOM 1444 C CA . PHE A 1 176 ? 8.502 5.141 -1.762 1.00 91.25 176 PHE A CA 1
ATOM 1445 C C . PHE A 1 176 ? 9.207 3.920 -2.335 1.00 91.25 176 PHE A C 1
ATOM 1447 O O . PHE A 1 176 ? 8.938 3.518 -3.467 1.00 91.25 176 PHE A O 1
ATOM 1454 N N . ASP A 1 177 ? 10.125 3.366 -1.545 1.00 92.94 177 ASP A N 1
ATOM 1455 C CA . ASP A 1 177 ? 10.868 2.171 -1.882 1.00 92.94 177 ASP A CA 1
ATOM 1456 C C . ASP A 1 177 ? 9.983 0.955 -1.598 1.00 92.94 177 ASP A C 1
ATOM 1458 O O . ASP A 1 177 ? 9.618 0.716 -0.441 1.00 92.94 177 ASP A O 1
ATOM 1462 N N . PRO A 1 178 ? 9.617 0.166 -2.624 1.00 94.88 178 PRO A N 1
ATOM 1463 C CA . PRO A 1 178 ? 8.773 -1.001 -2.428 1.00 94.88 178 PRO A CA 1
ATOM 1464 C C . PRO A 1 178 ? 9.372 -1.997 -1.434 1.00 94.88 178 PRO A C 1
ATOM 1466 O O . PRO A 1 178 ? 8.612 -2.716 -0.791 1.00 94.88 178 PRO A O 1
ATOM 1469 N N . ARG A 1 179 ? 10.705 -2.028 -1.280 1.00 95.00 179 ARG A N 1
ATOM 1470 C CA . ARG A 1 179 ? 11.436 -2.949 -0.394 1.00 95.00 179 ARG A CA 1
ATOM 1471 C C . ARG A 1 179 ? 11.216 -2.662 1.089 1.00 95.00 179 ARG A C 1
ATOM 1473 O O . ARG A 1 179 ? 11.234 -3.597 1.884 1.00 95.00 179 ARG A O 1
ATOM 1480 N N . ASP A 1 180 ? 10.949 -1.409 1.444 1.00 95.38 180 ASP A N 1
ATOM 1481 C CA . ASP A 1 180 ? 10.694 -0.999 2.832 1.00 95.38 180 ASP A CA 1
ATOM 1482 C C . ASP A 1 180 ? 9.262 -1.319 3.285 1.00 95.38 180 ASP A C 1
ATOM 1484 O O . 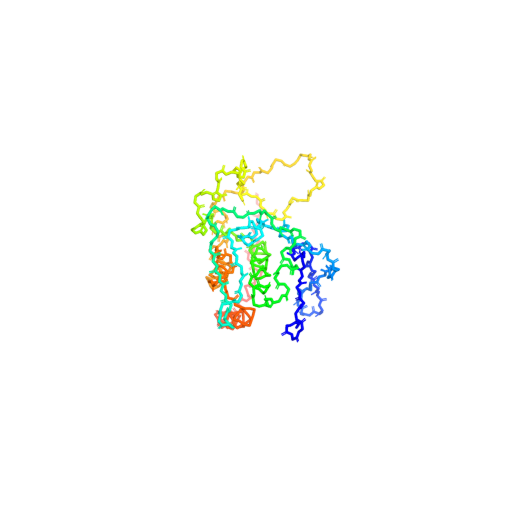ASP A 1 180 ? 8.953 -1.302 4.482 1.00 95.38 180 ASP A O 1
ATOM 1488 N N . ARG A 1 181 ? 8.369 -1.611 2.330 1.00 96.38 181 ARG A N 1
ATOM 1489 C CA . ARG A 1 181 ? 6.991 -2.003 2.630 1.00 96.38 181 ARG A CA 1
ATOM 1490 C C . ARG A 1 181 ? 6.988 -3.399 3.266 1.00 96.38 181 ARG A C 1
ATOM 1492 O O . ARG A 1 181 ? 7.709 -4.277 2.796 1.00 96.38 181 ARG A O 1
ATOM 1499 N N . PRO A 1 182 ? 6.202 -3.645 4.319 1.00 97.12 182 PRO A N 1
ATOM 1500 C CA . PRO A 1 182 ? 6.061 -4.990 4.858 1.00 97.12 182 PRO A CA 1
ATOM 1501 C C . PRO A 1 182 ? 5.329 -5.895 3.859 1.00 97.12 182 PRO A C 1
ATOM 1503 O O . PRO A 1 182 ? 4.553 -5.431 3.021 1.00 97.12 182 PRO A O 1
ATOM 1506 N N . LEU A 1 183 ? 5.551 -7.200 3.978 1.00 95.81 183 LEU A N 1
ATOM 1507 C CA . LEU A 1 183 ? 4.725 -8.204 3.307 1.00 95.81 183 LEU A CA 1
ATOM 1508 C C . LEU A 1 183 ? 3.418 -8.410 4.087 1.00 95.81 183 LEU A C 1
ATOM 1510 O O . LEU A 1 183 ? 3.338 -8.138 5.282 1.00 95.81 183 LEU A O 1
ATOM 1514 N N . LEU A 1 184 ? 2.378 -8.922 3.439 1.00 93.94 184 LEU A N 1
ATOM 1515 C CA . LEU A 1 184 ? 1.060 -9.165 4.021 1.00 93.94 184 LEU A CA 1
ATOM 1516 C C . LEU A 1 184 ? 1.121 -10.084 5.242 1.00 93.94 184 LEU A C 1
ATOM 1518 O O . LEU A 1 184 ? 0.404 -9.840 6.208 1.00 93.94 184 LEU A O 1
ATOM 1522 N N . GLN A 1 185 ? 2.004 -11.086 5.253 1.00 94.31 185 GLN A N 1
ATOM 1523 C CA . GLN A 1 185 ? 2.200 -11.917 6.444 1.00 94.31 185 GLN A CA 1
ATOM 1524 C C . GLN A 1 185 ? 2.742 -11.106 7.632 1.00 94.31 185 GLN A C 1
ATOM 1526 O O . GLN A 1 185 ? 2.309 -11.315 8.764 1.00 94.31 185 GLN A O 1
ATOM 1531 N N . GLU A 1 186 ? 3.653 -10.164 7.381 1.00 96.19 186 GLU A N 1
ATOM 1532 C CA . GLU A 1 186 ? 4.175 -9.262 8.410 1.00 96.19 186 GLU A CA 1
ATOM 1533 C C . GLU A 1 186 ? 3.093 -8.279 8.878 1.00 96.19 186 GLU A C 1
ATOM 1535 O O . GLU A 1 186 ? 2.927 -8.074 10.075 1.00 96.19 186 GLU A O 1
ATOM 1540 N N . ILE A 1 187 ? 2.289 -7.739 7.955 1.00 96.56 187 ILE A N 1
ATOM 1541 C CA . ILE A 1 187 ? 1.145 -6.872 8.278 1.00 96.56 187 ILE A CA 1
ATOM 1542 C C . ILE A 1 187 ? 0.152 -7.602 9.186 1.00 96.56 187 ILE A C 1
ATOM 1544 O O . ILE A 1 187 ? -0.296 -7.036 10.179 1.00 96.56 187 ILE A O 1
ATOM 1548 N N . ILE A 1 188 ? -0.188 -8.857 8.870 1.00 94.69 188 ILE A N 1
ATOM 1549 C CA . ILE A 1 188 ? -1.079 -9.677 9.701 1.00 94.69 188 ILE A CA 1
ATOM 1550 C C . ILE A 1 188 ? -0.502 -9.828 11.108 1.00 94.69 188 ILE A C 1
ATOM 1552 O O . ILE A 1 188 ? -1.243 -9.656 12.072 1.00 94.69 188 ILE A O 1
ATOM 1556 N N . GLN A 1 189 ? 0.797 -10.109 11.230 1.00 96.00 189 GLN A N 1
ATOM 1557 C CA . GLN A 1 189 ? 1.447 -10.238 12.532 1.00 96.00 189 GLN A CA 1
ATOM 1558 C C . GLN A 1 189 ? 1.369 -8.930 13.331 1.00 96.00 189 GLN A C 1
ATOM 1560 O O . GLN A 1 189 ? 0.919 -8.948 14.471 1.00 96.00 189 GLN A O 1
ATOM 1565 N N . ILE A 1 190 ? 1.694 -7.791 12.709 1.00 95.62 190 ILE A N 1
ATOM 1566 C CA . ILE A 1 190 ? 1.606 -6.464 13.343 1.00 95.62 190 ILE A CA 1
ATOM 1567 C C . ILE A 1 190 ? 0.176 -6.168 13.816 1.00 95.62 190 ILE A C 1
ATOM 1569 O O . ILE A 1 190 ? -0.015 -5.654 14.914 1.00 95.62 190 ILE A O 1
ATOM 1573 N N . LEU A 1 191 ? -0.836 -6.497 13.005 1.00 93.62 191 LEU A N 1
ATOM 1574 C CA . LEU A 1 191 ? -2.243 -6.287 13.359 1.00 93.62 191 LEU A CA 1
ATOM 1575 C C . LEU A 1 191 ? -2.688 -7.163 14.537 1.00 93.62 191 LEU A C 1
ATOM 1577 O O . LEU A 1 191 ? -3.463 -6.696 15.369 1.00 93.62 191 LEU A O 1
ATOM 1581 N N . VAL A 1 192 ? -2.228 -8.416 14.601 1.00 93.50 192 VAL A N 1
ATOM 1582 C CA . VAL A 1 192 ? -2.522 -9.329 15.717 1.00 93.50 192 VAL A CA 1
ATOM 1583 C C . VAL A 1 192 ? -1.856 -8.826 16.995 1.00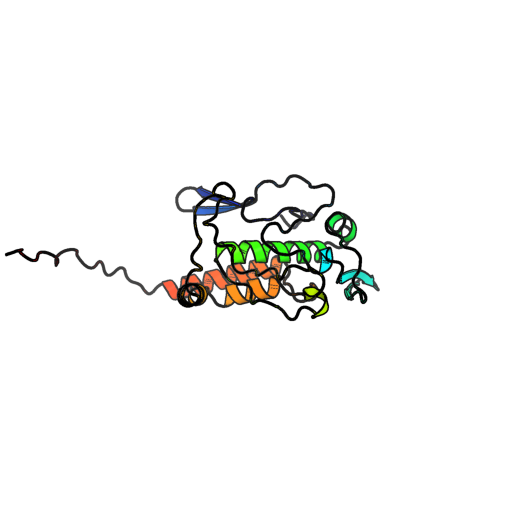 93.50 192 VAL A C 1
ATOM 1585 O O . VAL A 1 192 ? -2.550 -8.594 17.983 1.00 93.50 192 VAL A O 1
ATOM 1588 N N . ASP A 1 193 ? -0.552 -8.559 16.948 1.00 93.69 193 ASP A N 1
ATOM 1589 C CA . ASP A 1 193 ? 0.221 -8.114 18.112 1.00 93.69 193 ASP A CA 1
ATOM 1590 C C . ASP A 1 193 ? -0.280 -6.757 18.638 1.00 93.69 193 ASP A C 1
ATOM 1592 O O . ASP A 1 193 ? -0.362 -6.531 19.846 1.00 93.69 193 ASP A O 1
ATOM 1596 N N . GLY A 1 194 ? -0.645 -5.842 17.734 1.00 90.94 194 GLY A N 1
ATOM 1597 C CA . GLY A 1 194 ? -1.179 -4.525 18.082 1.00 90.94 194 GLY A CA 1
ATOM 1598 C C . GLY A 1 194 ? -2.585 -4.574 18.689 1.00 90.94 194 GLY A C 1
ATOM 1599 O O . GLY A 1 194 ? -2.898 -3.788 19.589 1.00 90.94 194 GLY A O 1
ATOM 1600 N N . ALA A 1 195 ? -3.433 -5.505 18.242 1.00 86.75 195 ALA A N 1
ATOM 1601 C CA . ALA A 1 195 ? -4.757 -5.716 18.828 1.00 86.75 195 ALA A CA 1
ATOM 1602 C C . ALA A 1 195 ? -4.654 -6.234 20.271 1.00 86.75 195 ALA A C 1
ATOM 1604 O O . ALA A 1 195 ? -5.325 -5.705 21.156 1.00 86.75 195 ALA A O 1
ATOM 1605 N N . GLU A 1 196 ? -3.757 -7.188 20.530 1.00 88.94 196 GLU A N 1
ATOM 1606 C CA . GLU A 1 196 ? -3.524 -7.726 21.878 1.00 88.94 196 GLU A CA 1
ATOM 1607 C C . GLU A 1 196 ? -3.018 -6.654 22.858 1.00 88.94 196 GLU A C 1
ATOM 1609 O O . GLU A 1 196 ? -3.450 -6.613 24.010 1.00 88.94 196 GLU A O 1
ATOM 1614 N N . GLN A 1 197 ? -2.156 -5.741 22.400 1.00 80.81 197 GLN A N 1
ATOM 1615 C CA . GLN A 1 197 ? -1.674 -4.613 23.211 1.00 80.81 197 GLN A CA 1
ATOM 1616 C C . GLN A 1 197 ? -2.793 -3.628 23.569 1.00 80.81 197 GLN A C 1
ATOM 1618 O O . GLN A 1 197 ? -2.827 -3.108 24.682 1.00 80.81 197 GLN A O 1
ATOM 1623 N N . THR A 1 198 ? -3.718 -3.391 22.637 1.00 78.56 198 THR A N 1
ATOM 1624 C CA . THR A 1 198 ? -4.823 -2.440 22.829 1.00 78.56 198 THR A CA 1
ATOM 1625 C C . THR A 1 198 ? -5.877 -2.992 23.798 1.00 78.56 198 THR A C 1
ATOM 1627 O O . THR A 1 198 ? -6.427 -2.244 24.604 1.00 78.56 198 THR A O 1
ATOM 1630 N N . ASP A 1 199 ? -6.126 -4.305 23.773 1.00 74.25 199 ASP A N 1
ATOM 1631 C CA . ASP A 1 199 ? -7.057 -4.965 24.697 1.00 74.25 199 ASP A CA 1
ATOM 1632 C C . ASP A 1 199 ? -6.494 -5.071 26.127 1.00 74.25 199 ASP A C 1
ATOM 1634 O O . ASP A 1 199 ? -7.253 -5.020 27.098 1.00 74.25 199 ASP A O 1
ATOM 1638 N N . ALA A 1 200 ? -5.171 -5.189 26.280 1.00 66.50 200 ALA A N 1
ATOM 1639 C CA . ALA A 1 200 ? -4.525 -5.254 27.591 1.00 66.50 200 ALA A CA 1
ATOM 1640 C C . ALA A 1 200 ? -4.656 -3.936 28.378 1.00 66.50 200 ALA A C 1
ATOM 1642 O O . ALA A 1 200 ? -4.921 -3.967 29.582 1.00 66.50 200 ALA A O 1
ATOM 1643 N N . ASP A 1 201 ? -4.536 -2.793 27.698 1.00 59.59 201 ASP A N 1
ATOM 1644 C CA . ASP A 1 201 ? -4.584 -1.454 28.307 1.00 59.59 201 ASP A CA 1
ATOM 1645 C C . ASP A 1 201 ? -6.023 -1.005 28.653 1.00 59.59 201 ASP A C 1
ATOM 1647 O O . ASP A 1 201 ? -6.252 -0.195 29.548 1.00 59.59 201 ASP A O 1
ATOM 1651 N N . GLY A 1 202 ? -7.031 -1.584 27.989 1.00 55.91 202 GLY A N 1
ATOM 1652 C CA . GLY A 1 202 ? -8.449 -1.258 28.185 1.00 55.91 202 GLY A CA 1
ATOM 1653 C C . GLY A 1 202 ? -9.149 -1.984 29.341 1.00 55.91 202 GLY A C 1
ATOM 1654 O O . GLY A 1 202 ? -10.354 -1.803 29.523 1.00 55.91 202 GLY A O 1
ATOM 1655 N N . SER A 1 203 ? -8.446 -2.823 30.109 1.00 50.38 203 SER A N 1
ATOM 1656 C CA . SER A 1 203 ? -9.066 -3.730 31.089 1.00 50.38 203 SER A CA 1
ATOM 1657 C C . SER A 1 203 ? -9.243 -3.172 32.514 1.00 50.38 203 SER A C 1
ATOM 1659 O O . SER A 1 203 ? -9.797 -3.876 33.358 1.00 50.38 203 SER A O 1
ATOM 1661 N N . ASP A 1 204 ? -8.877 -1.909 32.777 1.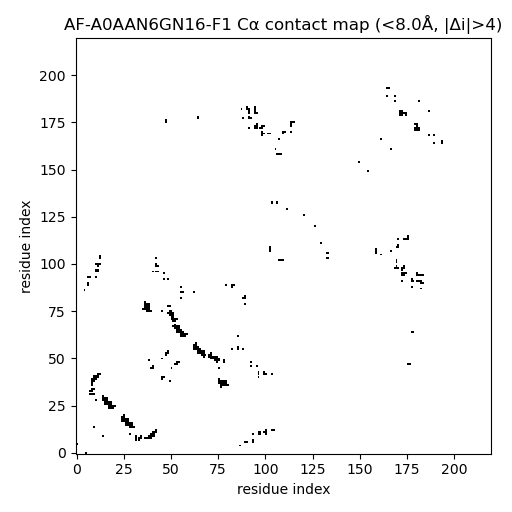00 46.62 204 ASP A N 1
ATOM 1662 C CA . ASP A 1 204 ? -8.989 -1.274 34.111 1.00 46.62 204 ASP A CA 1
ATOM 1663 C C . ASP A 1 204 ? -10.049 -0.153 34.213 1.00 46.62 204 ASP A C 1
ATOM 1665 O O . ASP A 1 204 ? -10.012 0.688 35.109 1.00 46.62 204 ASP A O 1
ATOM 1669 N N . GLN A 1 205 ? -11.039 -0.119 33.313 1.00 45.50 205 GLN A N 1
ATOM 1670 C CA . GLN A 1 205 ? -12.252 0.677 33.537 1.00 45.50 205 GLN A CA 1
ATOM 1671 C C . GLN A 1 205 ? -13.366 -0.227 34.054 1.00 45.50 205 GLN A C 1
ATOM 1673 O O . GLN A 1 205 ? -14.190 -0.746 33.303 1.00 45.50 205 GLN A O 1
ATOM 1678 N N . THR A 1 206 ? -13.395 -0.420 35.374 1.00 45.09 206 THR A N 1
ATOM 1679 C CA . THR A 1 206 ? -14.617 -0.847 36.053 1.00 45.09 206 THR A CA 1
ATOM 1680 C C . THR A 1 206 ? -15.714 0.164 35.743 1.00 45.09 206 THR A C 1
ATOM 1682 O O . THR A 1 206 ? -15.535 1.352 36.008 1.00 45.09 206 THR A O 1
ATOM 1685 N N . ASP A 1 207 ? -16.834 -0.315 35.203 1.00 45.50 207 ASP A N 1
ATOM 1686 C CA . ASP A 1 207 ? -18.086 0.422 35.041 1.00 45.50 207 ASP A CA 1
ATOM 1687 C C . ASP A 1 207 ? -18.550 0.993 36.397 1.00 45.50 207 ASP A C 1
ATOM 1689 O O . ASP A 1 207 ? -19.395 0.415 37.087 1.00 45.50 207 ASP A O 1
ATOM 1693 N N . GLU A 1 208 ? -18.009 2.138 36.816 1.00 46.84 208 GLU A N 1
ATOM 1694 C CA . GLU A 1 208 ? -18.610 2.935 37.876 1.00 46.84 208 GLU A CA 1
ATOM 1695 C C . GLU A 1 208 ? -19.838 3.611 37.265 1.00 46.84 208 GLU A C 1
ATOM 1697 O O . GLU A 1 208 ? -19.790 4.686 36.667 1.00 46.84 208 GLU A O 1
ATOM 1702 N N . VAL A 1 209 ? -20.963 2.901 37.348 1.00 44.81 209 VAL A N 1
ATOM 1703 C CA . VAL A 1 209 ? -22.292 3.407 37.018 1.00 44.81 209 VAL A CA 1
ATOM 1704 C C . VAL A 1 209 ? -22.547 4.626 37.898 1.00 44.81 209 VAL A C 1
ATOM 1706 O O . VAL A 1 209 ? -22.983 4.489 39.038 1.00 44.81 209 VAL A O 1
ATOM 1709 N N . VAL A 1 210 ? -22.281 5.827 37.383 1.00 44.94 210 VAL A N 1
ATOM 1710 C CA . VAL A 1 210 ? -22.676 7.073 38.043 1.00 44.94 210 VAL A CA 1
ATOM 1711 C C . VAL A 1 210 ? -24.209 7.129 38.018 1.00 44.94 210 VAL A C 1
ATOM 1713 O O . VAL A 1 210 ? -24.796 7.231 36.935 1.00 44.94 210 VAL A O 1
ATOM 1716 N N . PRO A 1 211 ? -24.902 7.027 39.168 1.00 43.59 211 PRO A N 1
ATOM 1717 C CA . PRO A 1 211 ? -26.354 7.027 39.178 1.00 43.59 211 PRO A CA 1
ATOM 1718 C C . PRO A 1 211 ? -26.884 8.396 38.744 1.00 43.59 211 PRO A C 1
ATOM 1720 O O . PRO A 1 211 ? -26.489 9.447 39.254 1.00 43.59 211 PRO A O 1
ATOM 1723 N N . ALA A 1 212 ? -27.818 8.367 37.793 1.00 47.66 212 ALA A N 1
ATOM 1724 C CA . ALA A 1 212 ? -28.523 9.523 37.254 1.00 47.66 212 ALA A CA 1
ATOM 1725 C C . ALA A 1 212 ? -29.523 10.099 38.272 1.00 47.66 212 ALA A C 1
ATOM 1727 O O . ALA A 1 212 ? -30.738 9.997 38.114 1.00 47.66 212 ALA A O 1
ATOM 1728 N N . SER A 1 213 ? -29.020 10.707 39.341 1.00 50.62 213 SER A N 1
ATOM 1729 C CA . SER A 1 213 ? -29.849 11.403 40.321 1.00 50.62 213 SER A CA 1
ATOM 1730 C C . SER A 1 213 ? -29.119 12.618 40.880 1.00 50.62 213 SER A C 1
ATOM 1732 O O . SER A 1 213 ? -28.770 12.609 42.050 1.00 50.62 213 SER A O 1
ATOM 1734 N N . ASN A 1 214 ? -28.840 13.639 40.056 1.00 47.59 214 ASN A N 1
ATOM 1735 C CA . ASN A 1 214 ? -28.426 14.969 40.542 1.00 47.59 214 ASN A CA 1
ATOM 1736 C C . ASN A 1 214 ? -28.567 16.097 39.496 1.00 47.59 214 ASN A C 1
ATOM 1738 O O . ASN A 1 214 ? -27.704 16.960 39.381 1.00 47.59 214 ASN A O 1
ATOM 1742 N N . LEU A 1 215 ? -29.670 16.139 38.741 1.00 44.59 215 LEU A N 1
ATOM 1743 C CA . LEU A 1 215 ? -30.035 17.331 37.960 1.00 44.59 215 LEU A CA 1
ATOM 1744 C C . LEU A 1 215 ? -31.531 17.628 38.101 1.00 44.59 215 LEU A C 1
ATOM 1746 O O . LEU A 1 215 ? -32.327 17.394 37.198 1.00 44.59 215 LEU A O 1
ATOM 1750 N N . VAL A 1 216 ? -31.911 18.166 39.260 1.00 49.06 216 VAL A N 1
ATOM 1751 C CA . VAL A 1 216 ? -33.143 18.948 39.411 1.00 49.06 216 VAL A CA 1
ATOM 1752 C C . VAL A 1 216 ? -32.751 20.277 40.047 1.00 49.06 216 VAL A C 1
ATOM 1754 O O . VAL A 1 216 ? -32.589 20.372 41.260 1.00 49.06 216 VAL A O 1
ATOM 1757 N N . HIS A 1 217 ? -32.586 21.310 39.222 1.00 48.81 217 HIS A N 1
ATOM 1758 C CA . HIS A 1 217 ? -32.639 22.688 39.699 1.00 48.81 217 HIS A CA 1
ATOM 1759 C C . HIS A 1 217 ? -34.059 23.230 39.493 1.00 48.81 217 HIS A C 1
ATOM 1761 O O . HIS A 1 217 ? -34.599 23.101 38.392 1.00 48.81 217 HIS A O 1
ATOM 1767 N N . PRO A 1 218 ? -34.678 23.840 40.518 1.00 53.47 218 PRO A N 1
ATOM 1768 C CA . PRO A 1 218 ? -35.950 24.520 40.362 1.00 53.47 218 PRO A CA 1
ATOM 1769 C C . PRO A 1 218 ? -35.730 25.879 39.690 1.00 53.47 218 PRO A C 1
ATOM 1771 O O . PRO A 1 218 ? -34.946 26.702 40.164 1.00 53.47 218 PRO A O 1
ATOM 1774 N N . ILE A 1 219 ? -36.450 26.112 38.595 1.00 50.62 219 ILE A N 1
ATOM 1775 C CA . ILE A 1 219 ? -36.606 27.437 37.994 1.00 50.62 219 ILE A CA 1
ATOM 1776 C C . ILE A 1 219 ? -37.475 28.266 38.951 1.00 50.62 219 ILE A C 1
ATOM 1778 O O . ILE A 1 219 ? -38.572 27.836 39.316 1.00 50.62 219 ILE A O 1
ATOM 1782 N N . LYS A 1 220 ? -36.965 29.422 39.377 1.00 56.84 220 LYS A N 1
ATOM 1783 C CA . LYS A 1 220 ? -37.757 30.517 39.947 1.00 56.84 220 LYS A CA 1
ATOM 1784 C C . LYS A 1 220 ? -37.877 31.623 38.915 1.00 56.84 220 LYS A C 1
ATOM 1786 O O . LYS A 1 220 ? -36.867 31.851 38.213 1.00 56.84 220 LYS A O 1
#

Mean predicted aligned error: 11.2 Å

Secondary structure (DSSP, 8-state):
-TTTT---TT--GGGEEEEEETTEEEEEE---PPPSS----TTSPPPTTTTTSEEEEEETTEEEEEE-SS-----TTTHHHHTTT-HHHHHHHHHHHHHHHHHHHHT----S-SS--THHHHSS-S--------TT--TT--SS---PPPPHHHHHHHHTTS-HHHHHHHHHHT-SSGGGSPPHHHHHHHHHHHHHHHHHHGGG-------S----PPP-

Foldseek 3Di:
DPPDLQFQQEDAQVQWDFDDDDPDTDIDGHDSDDDQQAHDLPLDDDALVQQQQWDWDDDPNDIDIDGDVVGDHRCRRHSCVNCVVPSLLSQLNRLQSVLSRLCQVLVHDLPDDPPDDPVVPPPVPDPPPVQDDNVPDDPVPPDDDPDDRDPVVVSVVSNVPDDVLSSVLSNQSNHNDSVSHDGPVVVVVSVVVVVVVVVVVPPPDDPPPPDPPDDDDDDD

InterPro domains:
  IPR000719 Protein kinase domain [PS50011] (1-192)
  IPR011009 Protein kinase-like domain superfamily [SSF56112] (2-194)

Solvent-accessible surface area (backbone atoms only — not comparable to full-atom values): 13828 Å² total; per-residue (Å²): 119,85,89,64,91,69,77,68,41,64,49,28,64,90,32,50,42,83,44,75,60,89,91,46,78,44,82,40,82,49,85,81,68,86,55,88,33,35,52,47,35,86,62,53,69,78,49,49,54,31,50,13,40,44,44,80,48,74,53,94,91,35,88,40,80,44,76,38,85,74,65,44,69,73,26,40,61,42,42,53,62,75,31,62,90,35,64,70,59,46,47,34,54,50,35,32,34,50,23,39,35,51,28,56,76,69,71,43,80,74,67,90,70,59,94,61,61,70,78,70,64,67,75,67,79,52,86,74,70,81,85,76,71,70,88,82,69,58,89,85,56,86,78,86,71,82,77,70,78,73,57,66,69,63,53,50,58,53,49,71,69,51,56,66,70,57,54,52,50,36,52,34,24,55,39,71,51,60,82,65,23,58,52,69,73,54,49,52,49,52,53,52,58,53,49,56,56,55,57,64,73,62,71,80,73,74,86,77,77,76,75,95,77,86,88,83,79,84,87,128

Organism: NCBI:txid155126

Radius of gyration: 21.63 Å; Cα contacts (8 Å, |Δi|>4): 225; chains: 1; bounding box: 58×50×59 Å

Sequence (220 aa):
MQTKGFIHPDLHSNNLLFVRDGKKRRLVIIDAAPREGAYSNVSGPDSPETSGHWQVAYVDENLSYSTKIPRGPNRHFHILYDLADYPEALERLQVFTFAWVVARLFDYRIPEKPQWPQDYNEEVGTQVHYWSTSPYVRQSDIGKVVDRPQPDSLRSAWEDLIPDWIKSLIERCCSFDPRDRPLLQEIIQILVDGAEQTDADGSDQTDEVVPASNLVHPIK